Protein AF-A0A7V6RM11-F1 (afdb_monomer)

Nearest PDB structures (foldseek):
  7zvw-assembly1_C  TM=5.116E-01  e=5.200E+00  Komagataella phaffii GS115

pLDDT: mean 80.68, std 24.0, range [28.09, 98.94]

Radius of gyration: 25.81 Å; Cα contacts (8 Å, |Δi|>4): 470; chains: 1; bounding box: 53×69×101 Å

Structure (mmCIF, N/CA/C/O backbone):
data_AF-A0A7V6RM11-F1
#
_entry.id   AF-A0A7V6RM11-F1
#
loop_
_atom_site.group_PDB
_atom_site.id
_atom_site.type_symbol
_atom_site.label_atom_id
_atom_site.label_alt_id
_atom_site.label_comp_id
_atom_site.label_asym_id
_atom_site.label_entity_id
_atom_site.label_seq_id
_atom_site.pdbx_PDB_ins_code
_atom_site.Cartn_x
_atom_site.Cartn_y
_atom_site.Cartn_z
_atom_site.occupancy
_atom_site.B_iso_or_equiv
_atom_site.auth_seq_id
_atom_site.auth_comp_id
_atom_site.auth_asym_id
_atom_site.auth_atom_id
_atom_site.pdbx_PDB_model_num
ATOM 1 N N . MET A 1 1 ? 21.619 -34.904 -76.567 1.00 46.22 1 MET A N 1
ATOM 2 C CA . MET A 1 1 ? 22.701 -34.761 -75.565 1.00 46.22 1 MET A CA 1
ATOM 3 C C . MET A 1 1 ? 23.380 -33.401 -75.707 1.00 46.22 1 MET A C 1
ATOM 5 O O . MET A 1 1 ? 24.120 -33.223 -76.664 1.00 46.22 1 MET A O 1
ATOM 9 N N . LYS A 1 2 ? 23.147 -32.464 -74.779 1.00 43.03 2 LYS A N 1
ATOM 10 C CA . LYS A 1 2 ? 24.072 -31.386 -74.356 1.00 43.03 2 LYS A CA 1
ATOM 11 C C . LYS A 1 2 ? 23.471 -30.704 -73.113 1.00 43.03 2 LYS A C 1
ATOM 13 O O . LYS A 1 2 ? 22.264 -30.775 -72.914 1.00 43.03 2 LYS A O 1
ATOM 18 N N . LYS A 1 3 ? 24.331 -30.191 -72.231 1.00 50.91 3 LYS A N 1
ATOM 19 C CA . LYS A 1 3 ? 24.027 -29.784 -70.843 1.00 50.91 3 LYS A CA 1
ATOM 20 C C . LYS A 1 3 ? 23.976 -28.250 -70.689 1.00 50.91 3 LYS A C 1
ATOM 22 O O . LYS A 1 3 ? 24.514 -27.567 -71.555 1.00 50.91 3 LYS A O 1
ATOM 27 N N . TRP A 1 4 ? 23.495 -27.814 -69.509 1.00 51.59 4 TRP A N 1
ATOM 28 C CA . TRP A 1 4 ? 23.963 -26.679 -68.669 1.00 51.59 4 TRP A CA 1
ATOM 29 C C . TRP A 1 4 ? 23.019 -25.463 -68.462 1.00 51.59 4 TRP A C 1
ATOM 31 O O . TRP A 1 4 ? 22.616 -24.840 -69.431 1.00 51.59 4 TRP A O 1
ATOM 41 N N . ILE A 1 5 ? 22.781 -25.144 -67.167 1.00 51.59 5 ILE A N 1
ATOM 42 C CA . ILE A 1 5 ? 22.737 -23.818 -66.470 1.00 51.59 5 ILE A CA 1
ATOM 43 C C . ILE A 1 5 ? 21.890 -22.707 -67.150 1.00 51.59 5 ILE A C 1
ATOM 45 O O . ILE A 1 5 ? 22.149 -22.339 -68.282 1.00 51.59 5 ILE A O 1
ATOM 49 N N . THR A 1 6 ? 20.872 -22.057 -66.570 1.00 49.28 6 THR A N 1
ATOM 50 C CA . THR A 1 6 ? 20.755 -21.219 -65.339 1.00 49.28 6 THR A CA 1
ATOM 51 C C . THR A 1 6 ? 19.230 -20.925 -65.156 1.00 49.28 6 THR A C 1
ATOM 53 O O . THR A 1 6 ? 18.463 -21.307 -66.033 1.00 49.28 6 THR A O 1
ATOM 56 N N . LEU A 1 7 ? 18.642 -20.269 -64.140 1.00 46.59 7 LEU A N 1
ATOM 57 C CA . LEU A 1 7 ? 19.066 -19.580 -62.908 1.00 46.59 7 LEU A CA 1
ATOM 58 C C . LEU A 1 7 ? 17.932 -19.694 -61.858 1.00 46.59 7 LEU A C 1
ATOM 60 O O . LEU A 1 7 ? 16.769 -19.857 -62.220 1.00 46.59 7 LEU A O 1
ATOM 64 N N . LEU A 1 8 ? 18.254 -19.563 -60.568 1.00 55.44 8 LEU A N 1
ATOM 65 C CA . LEU A 1 8 ? 17.285 -19.434 -59.473 1.00 55.44 8 LEU A CA 1
ATOM 66 C C . LEU A 1 8 ? 16.984 -17.943 -59.212 1.00 55.44 8 LEU A C 1
ATOM 68 O O . LEU A 1 8 ? 17.904 -17.205 -58.867 1.00 55.44 8 LEU A O 1
ATOM 72 N N . LEU A 1 9 ? 15.725 -17.498 -59.324 1.00 45.75 9 LEU A N 1
ATOM 73 C CA . LEU A 1 9 ? 15.318 -16.126 -58.964 1.00 45.75 9 LEU A CA 1
ATOM 74 C C . LEU A 1 9 ? 14.134 -16.114 -57.981 1.00 45.75 9 LEU A C 1
ATOM 76 O O . LEU A 1 9 ? 13.053 -15.606 -58.272 1.00 45.75 9 LEU A O 1
ATOM 80 N N . CYS A 1 10 ? 14.354 -16.659 -56.783 1.00 52.84 10 CYS A N 1
ATOM 81 C CA . CYS A 1 10 ? 13.483 -16.394 -55.638 1.00 52.84 10 CYS A CA 1
ATOM 82 C C . CYS A 1 10 ? 13.782 -14.999 -55.074 1.00 52.84 10 CYS A C 1
ATOM 84 O O . CYS A 1 10 ? 14.674 -14.846 -54.243 1.00 52.84 10 CYS A O 1
ATOM 86 N N . VAL A 1 11 ? 13.014 -13.990 -55.490 1.00 48.88 11 VAL A N 1
ATOM 87 C CA . VAL A 1 11 ? 12.961 -12.687 -54.808 1.00 48.88 11 VAL A CA 1
ATOM 88 C C . VAL A 1 11 ? 11.580 -12.533 -54.177 1.00 48.88 11 VAL A C 1
ATOM 90 O O . VAL A 1 11 ? 10.667 -11.937 -54.744 1.00 48.88 11 VAL A O 1
ATOM 93 N N . CYS A 1 12 ? 11.427 -13.104 -52.981 1.00 47.56 12 CYS A N 1
ATOM 94 C CA . CYS A 1 12 ? 10.261 -12.886 -52.129 1.00 47.56 12 CYS A CA 1
ATOM 95 C C . CYS A 1 12 ? 10.290 -11.454 -51.578 1.00 47.56 12 CYS A C 1
ATOM 97 O O . CYS A 1 12 ? 10.749 -11.220 -50.461 1.00 47.56 12 CYS A O 1
ATOM 99 N N . LEU A 1 13 ? 9.798 -10.486 -52.355 1.00 48.84 13 LEU A N 1
ATOM 100 C CA . LEU A 1 13 ? 9.662 -9.096 -51.919 1.00 48.84 13 LEU A CA 1
ATOM 101 C C . LEU A 1 13 ? 8.396 -8.899 -51.062 1.00 48.84 13 LEU A C 1
ATOM 103 O O . LEU A 1 13 ? 7.523 -8.091 -51.374 1.00 48.84 13 LEU A O 1
ATOM 107 N N . THR A 1 14 ? 8.288 -9.640 -49.959 1.00 51.16 14 THR A N 1
ATOM 108 C CA . THR A 1 14 ? 7.315 -9.343 -48.901 1.00 51.16 14 THR A CA 1
ATOM 109 C C . THR A 1 14 ? 7.885 -8.232 -48.025 1.00 51.16 14 THR A C 1
ATOM 111 O O . THR A 1 14 ? 8.634 -8.488 -47.081 1.00 51.16 14 THR A O 1
ATOM 114 N N . LEU A 1 15 ? 7.564 -6.985 -48.371 1.00 48.94 15 LEU A N 1
ATOM 115 C CA . LEU A 1 15 ? 7.942 -5.808 -47.591 1.00 48.94 15 LEU A CA 1
ATOM 116 C C . LEU A 1 15 ? 7.366 -5.901 -46.170 1.00 48.94 15 LEU A C 1
ATOM 118 O O . LEU A 1 15 ? 6.152 -5.863 -45.975 1.00 48.94 15 LEU A O 1
ATOM 122 N N . PHE A 1 16 ? 8.257 -5.989 -45.181 1.00 46.78 16 PHE A N 1
ATOM 123 C CA . PHE A 1 16 ? 7.925 -5.932 -43.759 1.00 46.78 16 PHE A CA 1
ATOM 124 C C . PHE A 1 16 ? 7.391 -4.540 -43.384 1.00 46.78 16 PHE A C 1
ATOM 126 O O . PHE A 1 16 ? 8.139 -3.650 -42.986 1.00 46.78 16 PHE A O 1
ATOM 133 N N . MET A 1 17 ? 6.075 -4.366 -43.478 1.00 54.94 17 MET A N 1
ATOM 134 C CA . MET A 1 17 ? 5.344 -3.239 -42.900 1.00 54.94 17 MET A CA 1
ATOM 135 C C . MET A 1 17 ? 4.547 -3.733 -41.692 1.00 54.94 17 MET A C 1
ATOM 137 O O . MET A 1 17 ? 3.464 -4.276 -41.891 1.00 54.94 17 MET A O 1
ATOM 141 N N . SER A 1 18 ? 5.081 -3.565 -40.468 1.00 51.44 18 SER A N 1
ATOM 142 C CA . SER A 1 18 ? 4.343 -3.358 -39.190 1.00 51.44 18 SER A CA 1
ATOM 143 C C . SER A 1 18 ? 5.230 -3.567 -37.945 1.00 51.44 18 SER A C 1
ATOM 145 O O . SER A 1 18 ? 5.183 -4.632 -37.336 1.00 51.44 18 SER A O 1
ATOM 147 N N . SER A 1 19 ? 5.982 -2.541 -37.511 1.00 47.16 19 SER A N 1
ATOM 148 C CA . SER A 1 19 ? 6.701 -2.571 -36.210 1.00 47.16 19 SER A CA 1
ATOM 149 C C . SER A 1 19 ? 6.754 -1.227 -35.456 1.00 47.16 19 SER A C 1
ATOM 151 O O . SER A 1 19 ? 7.548 -1.073 -34.535 1.00 47.16 19 SER A O 1
ATOM 153 N N . THR A 1 20 ? 5.933 -0.231 -35.806 1.00 47.41 20 THR A N 1
ATOM 154 C CA . THR A 1 20 ? 5.996 1.120 -35.198 1.00 47.41 20 THR A CA 1
ATOM 155 C C . THR A 1 20 ? 5.128 1.311 -33.945 1.00 47.41 20 THR A C 1
ATOM 157 O O . THR A 1 20 ? 5.238 2.339 -33.284 1.00 47.41 20 THR A O 1
ATOM 160 N N . ALA A 1 21 ? 4.292 0.335 -33.574 1.00 47.91 21 ALA A N 1
ATOM 161 C CA . ALA A 1 21 ? 3.289 0.493 -32.511 1.00 47.91 21 ALA A CA 1
ATOM 162 C C . ALA A 1 21 ? 3.804 0.307 -31.064 1.00 47.91 21 ALA A C 1
ATOM 164 O O . ALA A 1 21 ? 3.127 0.726 -30.131 1.00 47.91 21 ALA A O 1
ATOM 165 N N . LEU A 1 22 ? 4.978 -0.304 -30.847 1.00 47.09 22 LEU A N 1
ATOM 166 C CA . LEU A 1 22 ? 5.473 -0.618 -29.492 1.00 47.09 22 LEU A CA 1
ATOM 167 C C . LEU A 1 22 ? 6.281 0.510 -28.826 1.00 47.09 22 LEU A C 1
ATOM 169 O O . LEU A 1 22 ? 6.391 0.532 -27.604 1.00 47.09 22 LEU A O 1
ATOM 173 N N . ALA A 1 23 ? 6.835 1.448 -29.600 1.00 48.97 23 ALA A N 1
ATOM 174 C CA . ALA A 1 23 ? 7.686 2.518 -29.067 1.00 48.97 23 ALA A CA 1
ATOM 175 C C . ALA A 1 23 ? 6.899 3.710 -28.486 1.00 48.97 23 ALA A C 1
ATOM 177 O O . ALA A 1 23 ? 7.429 4.448 -27.662 1.00 48.97 23 ALA A O 1
ATOM 178 N N . ALA A 1 24 ? 5.643 3.906 -28.900 1.00 48.62 24 ALA A N 1
ATOM 179 C CA . ALA A 1 24 ? 4.851 5.073 -28.506 1.00 48.62 24 ALA A CA 1
ATOM 180 C C . ALA A 1 24 ? 4.297 4.989 -27.070 1.00 48.62 24 ALA A C 1
ATOM 182 O O . ALA A 1 24 ? 4.135 6.016 -26.417 1.00 48.62 24 ALA A O 1
ATOM 183 N N . SER A 1 25 ? 4.021 3.784 -26.553 1.00 59.22 25 SER A N 1
ATOM 184 C CA . SER A 1 25 ? 3.473 3.629 -25.197 1.00 59.22 25 SER A CA 1
ATOM 185 C C . SER A 1 25 ? 4.513 3.863 -24.100 1.00 59.22 25 SER A C 1
ATOM 187 O O . SER A 1 25 ? 4.176 4.390 -23.046 1.00 59.22 25 SER A O 1
ATOM 189 N N . SER A 1 26 ? 5.779 3.494 -24.329 1.00 67.88 26 SER A N 1
ATOM 190 C CA . SER A 1 26 ? 6.836 3.670 -23.325 1.00 67.88 26 SER A CA 1
ATOM 191 C C . SER A 1 26 ? 7.219 5.138 -23.130 1.00 67.88 26 SER A C 1
ATOM 193 O O . SER A 1 26 ? 7.503 5.529 -22.003 1.00 67.88 26 SER A O 1
ATOM 195 N N . SER A 1 27 ? 7.175 5.972 -24.177 1.00 77.56 27 SER A N 1
ATOM 196 C CA . SER A 1 27 ? 7.479 7.405 -24.049 1.00 77.56 27 SER A CA 1
ATOM 197 C C . SER A 1 27 ? 6.500 8.155 -23.143 1.00 77.56 27 SER A C 1
ATOM 199 O O . SER A 1 27 ? 6.936 9.016 -22.386 1.00 77.56 27 SER A O 1
ATOM 201 N N . THR A 1 28 ? 5.206 7.814 -23.169 1.00 89.69 28 THR A N 1
ATOM 202 C CA . THR A 1 28 ? 4.213 8.442 -22.280 1.00 89.69 28 THR A CA 1
ATOM 203 C C . THR A 1 28 ? 4.464 8.061 -20.826 1.00 89.69 28 THR A C 1
ATOM 205 O O . THR A 1 28 ? 4.571 8.948 -19.993 1.00 89.69 28 THR A O 1
ATOM 208 N N . TYR A 1 29 ? 4.686 6.777 -20.526 1.00 93.19 29 TYR A N 1
ATOM 209 C CA . TYR A 1 29 ? 4.977 6.345 -19.154 1.00 93.19 29 TYR A CA 1
ATOM 210 C C . TYR A 1 29 ? 6.278 6.931 -18.589 1.00 93.19 29 TYR A C 1
ATOM 212 O O . TYR A 1 29 ? 6.366 7.188 -17.393 1.00 93.19 29 TYR A O 1
ATOM 220 N N . ILE A 1 30 ? 7.292 7.151 -19.433 1.00 94.75 30 ILE A N 1
ATOM 221 C CA . ILE A 1 30 ? 8.532 7.830 -19.029 1.00 94.75 30 ILE A CA 1
ATOM 222 C C . ILE A 1 30 ? 8.259 9.307 -18.714 1.00 94.75 30 ILE A C 1
ATOM 224 O O . ILE A 1 30 ? 8.770 9.815 -17.717 1.00 94.75 30 ILE A O 1
ATOM 228 N N . GLN A 1 31 ? 7.432 9.987 -19.514 1.00 94.69 31 GLN A N 1
ATOM 229 C CA . GLN A 1 31 ? 7.017 11.360 -19.223 1.00 94.69 31 GLN A CA 1
ATOM 230 C C . GLN A 1 31 ? 6.211 11.428 -17.918 1.00 94.69 31 GLN A C 1
ATOM 232 O O . GLN A 1 31 ? 6.576 12.198 -17.036 1.00 94.69 31 GLN A O 1
ATOM 237 N N . ASP A 1 32 ? 5.209 10.558 -17.743 1.00 94.62 32 ASP A N 1
ATOM 238 C CA . ASP A 1 32 ? 4.413 10.453 -16.513 1.00 94.62 32 ASP A CA 1
ATOM 239 C C . ASP A 1 32 ? 5.305 10.200 -15.280 1.00 94.62 32 ASP A C 1
ATOM 241 O O . ASP A 1 32 ? 5.078 10.779 -14.217 1.00 94.62 32 ASP A O 1
ATOM 245 N N . TYR A 1 33 ? 6.346 9.367 -15.400 1.00 96.62 33 TYR A N 1
ATOM 246 C CA . TYR A 1 33 ? 7.310 9.136 -14.320 1.00 96.62 33 TYR A CA 1
ATOM 247 C C . TYR A 1 33 ? 8.016 10.434 -13.904 1.00 96.62 33 TYR A C 1
ATOM 249 O O . TYR A 1 33 ? 8.070 10.755 -12.714 1.00 96.62 33 TYR A O 1
ATOM 257 N N . TYR A 1 34 ? 8.543 11.196 -14.867 1.00 96.88 34 TYR A N 1
ATOM 258 C CA . TYR A 1 34 ? 9.260 12.440 -14.577 1.00 96.88 34 TYR A CA 1
ATOM 259 C C . TYR A 1 34 ? 8.331 13.564 -14.109 1.00 96.88 34 TYR A C 1
ATOM 261 O O . TYR A 1 34 ? 8.680 14.253 -13.153 1.00 96.88 34 TYR A O 1
ATOM 269 N N . ASP A 1 35 ? 7.140 13.700 -14.693 1.00 96.94 35 ASP A N 1
ATOM 270 C CA . ASP A 1 35 ? 6.158 14.722 -14.311 1.00 96.94 35 ASP A CA 1
ATOM 271 C C . ASP A 1 35 ? 5.664 14.535 -12.864 1.00 96.94 35 ASP A C 1
ATOM 273 O O . ASP A 1 35 ? 5.457 15.514 -12.148 1.00 96.94 35 ASP A O 1
ATOM 277 N N . ASN A 1 36 ? 5.543 13.285 -12.397 1.00 97.25 36 ASN A N 1
ATOM 278 C CA . ASN A 1 36 ? 5.130 12.969 -11.024 1.00 97.25 36 ASN A CA 1
ATOM 279 C C . ASN A 1 36 ? 6.310 12.821 -10.035 1.00 97.25 36 ASN A C 1
ATOM 281 O O . ASN A 1 36 ? 6.095 12.696 -8.827 1.00 97.25 36 ASN A O 1
ATOM 285 N N . THR A 1 37 ? 7.568 12.849 -10.496 1.00 97.06 37 THR A N 1
ATOM 286 C CA . THR A 1 37 ? 8.751 12.731 -9.616 1.00 97.06 37 THR A CA 1
ATOM 287 C C . THR A 1 37 ? 8.859 13.870 -8.581 1.00 97.06 37 THR A C 1
ATOM 289 O O . THR A 1 37 ? 9.158 13.570 -7.424 1.00 97.06 37 THR A O 1
ATOM 292 N N . PRO A 1 38 ? 8.559 15.147 -8.899 1.00 97.56 38 PRO A N 1
ATOM 293 C CA . PRO A 1 38 ? 8.531 16.220 -7.901 1.00 97.56 38 PRO A CA 1
ATOM 294 C C . PRO A 1 38 ? 7.497 16.008 -6.782 1.00 97.56 38 PRO A C 1
ATOM 296 O O . PRO A 1 38 ? 7.758 16.393 -5.641 1.00 97.56 38 PRO A O 1
ATOM 299 N N . HIS A 1 39 ? 6.360 15.354 -7.063 1.00 95.81 39 HIS A N 1
ATOM 300 C CA . HIS A 1 39 ? 5.402 14.966 -6.018 1.00 95.81 39 HIS A CA 1
ATOM 301 C C . HIS A 1 39 ? 6.029 13.915 -5.102 1.00 95.81 39 HIS A C 1
ATOM 303 O O . HIS A 1 39 ? 6.115 14.130 -3.896 1.00 95.81 39 HIS A O 1
ATOM 309 N N . TYR A 1 40 ? 6.583 12.845 -5.687 1.00 97.06 40 TYR A N 1
ATOM 310 C CA . TYR A 1 40 ? 7.304 11.809 -4.943 1.00 97.06 40 TYR A CA 1
ATOM 311 C C . TYR A 1 40 ? 8.374 12.390 -4.005 1.00 97.06 40 TYR A C 1
ATOM 313 O O . TYR A 1 40 ? 8.438 12.034 -2.831 1.00 97.06 40 TYR A O 1
ATOM 321 N N . GLN A 1 41 ? 9.186 13.325 -4.498 1.00 97.62 41 GLN A N 1
ATOM 322 C CA . GLN A 1 41 ? 10.266 13.944 -3.723 1.00 97.62 41 GLN A CA 1
ATOM 323 C C . GLN A 1 41 ? 9.777 14.832 -2.571 1.00 97.62 41 GLN A C 1
ATOM 325 O O . GLN A 1 41 ? 10.480 14.955 -1.572 1.00 97.62 41 GLN A O 1
ATOM 330 N N . SER A 1 42 ? 8.605 15.459 -2.701 1.00 97.56 42 SER A N 1
ATOM 331 C CA . SER A 1 42 ? 8.073 16.400 -1.703 1.00 97.56 42 SER A CA 1
ATOM 332 C C . SER A 1 42 ? 7.053 15.785 -0.739 1.00 97.56 42 SER A C 1
ATOM 334 O O . SER A 1 42 ? 6.883 16.313 0.358 1.00 97.56 42 SER A O 1
ATOM 336 N N . HIS A 1 43 ? 6.407 14.674 -1.109 1.00 97.12 43 HIS A N 1
ATOM 337 C CA . HIS A 1 43 ? 5.366 14.014 -0.315 1.00 97.12 43 HIS A CA 1
ATOM 338 C C . HIS A 1 43 ? 5.749 12.592 0.124 1.00 97.12 43 HIS A C 1
ATOM 340 O O . HIS A 1 43 ? 5.847 12.321 1.321 1.00 97.12 43 HIS A O 1
ATOM 346 N N . GLU A 1 44 ? 5.993 11.675 -0.818 1.00 97.94 44 GLU A N 1
ATOM 347 C CA . GLU A 1 44 ? 6.282 10.272 -0.492 1.00 97.94 44 GLU A CA 1
ATOM 348 C C . GLU A 1 44 ? 7.645 10.085 0.190 1.00 97.94 44 GLU A C 1
ATOM 350 O O . GLU A 1 44 ? 7.732 9.354 1.175 1.00 97.94 44 GLU A O 1
ATOM 355 N N . GLN A 1 45 ? 8.703 10.735 -0.306 1.00 98.12 45 GLN A N 1
ATOM 356 C CA . GLN A 1 45 ? 10.073 10.538 0.177 1.00 98.12 45 GLN A CA 1
ATOM 357 C C . GLN A 1 45 ? 10.228 10.879 1.678 1.00 98.12 45 GLN A C 1
ATOM 359 O O . GLN A 1 45 ? 10.716 10.016 2.408 1.00 98.12 45 GLN A O 1
ATOM 364 N N . PRO A 1 46 ? 9.732 12.023 2.207 1.00 98.31 46 PRO A N 1
ATOM 365 C CA . PRO A 1 46 ? 9.760 12.291 3.650 1.00 98.31 46 PRO A CA 1
ATOM 366 C C . PRO A 1 46 ? 9.002 11.257 4.498 1.00 98.31 46 PRO A C 1
ATOM 368 O O . PRO A 1 46 ? 9.427 10.948 5.611 1.00 98.31 46 PRO A O 1
ATOM 371 N N . LEU A 1 47 ? 7.894 10.699 3.991 1.00 98.56 47 LEU A N 1
ATOM 372 C CA . LEU A 1 47 ? 7.136 9.653 4.690 1.00 98.56 47 LEU A CA 1
ATOM 373 C C . LEU A 1 47 ? 7.886 8.314 4.687 1.00 98.56 47 LEU A C 1
ATOM 375 O O . LEU A 1 47 ? 7.890 7.610 5.695 1.00 98.56 47 LEU A O 1
ATOM 379 N N . VAL A 1 48 ? 8.550 7.977 3.580 1.00 98.50 48 VAL A N 1
ATOM 380 C CA . VAL A 1 48 ? 9.426 6.803 3.464 1.00 98.50 48 VAL A CA 1
ATOM 381 C C . VAL A 1 48 ? 10.622 6.913 4.411 1.00 98.50 48 VAL A C 1
ATOM 383 O O . VAL A 1 48 ? 10.915 5.956 5.128 1.00 98.50 48 VAL A O 1
ATOM 386 N N . ASP A 1 49 ? 11.279 8.070 4.472 1.00 98.19 49 ASP A N 1
ATOM 387 C CA . ASP A 1 49 ? 12.443 8.279 5.338 1.00 98.19 49 ASP A CA 1
ATOM 388 C C . ASP A 1 49 ? 12.053 8.274 6.823 1.00 98.19 49 ASP A C 1
ATOM 390 O O . ASP A 1 49 ? 12.717 7.627 7.635 1.00 98.19 49 ASP A O 1
ATOM 394 N N . ALA A 1 50 ? 10.919 8.886 7.181 1.00 98.19 50 ALA A N 1
ATOM 395 C CA . ALA A 1 50 ? 10.368 8.808 8.533 1.00 98.19 50 ALA A CA 1
ATOM 396 C C . ALA A 1 50 ? 9.929 7.377 8.911 1.00 98.19 50 ALA A C 1
ATOM 398 O O . ALA A 1 50 ? 10.148 6.952 10.045 1.00 98.19 50 ALA A O 1
ATOM 399 N N . PHE A 1 51 ? 9.372 6.596 7.974 1.00 98.12 51 PHE A N 1
ATOM 400 C CA . PHE A 1 51 ? 9.088 5.173 8.194 1.00 98.12 51 PHE A CA 1
ATOM 401 C C . PHE A 1 51 ? 10.370 4.360 8.432 1.00 98.12 51 PHE A C 1
ATOM 403 O O . PHE A 1 51 ? 10.425 3.568 9.375 1.00 98.12 51 PHE A O 1
ATOM 410 N N . ARG A 1 52 ? 11.408 4.585 7.615 1.00 97.62 52 ARG A N 1
ATOM 411 C CA . ARG A 1 52 ? 12.725 3.940 7.734 1.00 97.62 52 ARG A CA 1
ATOM 412 C C . ARG A 1 52 ? 13.406 4.274 9.061 1.00 97.62 52 ARG A C 1
ATOM 414 O O . ARG A 1 52 ? 13.963 3.379 9.690 1.00 97.62 52 ARG A O 1
ATOM 421 N N . ALA A 1 53 ? 13.295 5.516 9.534 1.00 97.19 53 ALA A N 1
ATOM 422 C CA . ALA A 1 53 ? 13.838 5.948 10.823 1.00 97.19 53 ALA A CA 1
ATOM 423 C C . ALA A 1 53 ? 13.191 5.241 12.033 1.00 97.19 53 ALA A C 1
ATOM 425 O O . ALA A 1 53 ? 13.871 4.990 13.025 1.00 97.19 53 ALA A O 1
ATOM 426 N N . GLN A 1 54 ? 11.905 4.876 11.949 1.00 95.31 54 GLN A N 1
ATOM 427 C CA . GLN A 1 54 ? 11.202 4.087 12.975 1.00 95.31 54 GLN A CA 1
ATOM 428 C C . GLN A 1 54 ? 11.148 2.577 12.664 1.00 95.31 54 GLN A C 1
ATOM 430 O O . GLN A 1 54 ? 10.352 1.845 13.261 1.00 95.31 54 GLN A O 1
ATOM 435 N N . ASN A 1 55 ? 11.940 2.088 11.703 1.00 94.19 55 ASN A N 1
ATOM 436 C CA . ASN A 1 55 ? 11.886 0.692 11.287 1.00 94.19 55 ASN A CA 1
ATOM 437 C C . ASN A 1 55 ? 12.532 -0.226 12.336 1.00 94.19 55 ASN A C 1
ATOM 439 O O . ASN A 1 55 ? 13.736 -0.181 12.576 1.00 94.19 55 ASN A O 1
ATOM 443 N N . ASN A 1 56 ? 11.717 -1.086 12.952 1.00 95.19 56 ASN A N 1
ATOM 444 C CA . ASN A 1 56 ? 12.144 -1.977 14.030 1.00 95.19 56 ASN A CA 1
ATOM 445 C C . ASN A 1 56 ? 12.646 -3.356 13.548 1.00 95.19 56 ASN A C 1
ATOM 447 O O . ASN A 1 56 ? 12.915 -4.223 14.375 1.00 95.19 56 ASN A O 1
ATOM 451 N N . GLY A 1 57 ? 12.724 -3.599 12.235 1.00 95.62 57 GLY A N 1
ATOM 452 C CA . GLY A 1 57 ? 13.188 -4.866 11.651 1.00 95.62 57 GLY A CA 1
ATOM 453 C C . GLY A 1 57 ? 12.204 -6.044 11.724 1.00 95.62 57 GLY A C 1
ATOM 454 O O . GLY A 1 57 ? 12.521 -7.119 11.211 1.00 95.62 57 GLY A O 1
ATOM 455 N N . SER A 1 58 ? 11.017 -5.863 12.316 1.00 98.25 58 SER A N 1
ATOM 456 C CA . SER A 1 58 ? 9.972 -6.897 12.386 1.00 98.25 58 SER A CA 1
ATOM 457 C C . SER A 1 58 ? 9.421 -7.282 11.007 1.00 98.25 58 SER A C 1
ATOM 459 O O . SER A 1 58 ? 9.493 -6.505 10.053 1.00 98.25 58 SER A O 1
ATOM 461 N N . GLU A 1 59 ? 8.797 -8.460 10.909 1.00 98.44 59 GLU A N 1
ATOM 462 C CA . GLU A 1 59 ? 8.126 -8.936 9.687 1.00 98.44 59 GLU A CA 1
ATOM 463 C C . GLU A 1 59 ? 7.126 -7.905 9.135 1.00 98.44 59 GLU A C 1
ATOM 465 O O . GLU A 1 59 ? 7.081 -7.647 7.933 1.00 98.44 59 GLU A O 1
ATOM 470 N N . ALA A 1 60 ? 6.351 -7.273 10.021 1.00 98.56 60 ALA A N 1
ATOM 471 C CA . ALA A 1 60 ? 5.365 -6.260 9.669 1.00 98.56 60 ALA A CA 1
ATOM 472 C C . ALA A 1 60 ? 5.997 -5.020 9.019 1.00 98.56 60 ALA A C 1
ATOM 474 O O . ALA A 1 60 ? 5.461 -4.503 8.036 1.00 98.56 60 ALA A O 1
ATOM 475 N N . HIS A 1 61 ? 7.147 -4.564 9.523 1.00 98.50 61 HIS A N 1
ATOM 476 C CA . HIS A 1 61 ? 7.880 -3.455 8.912 1.00 98.50 61 HIS A CA 1
ATOM 477 C C . HIS A 1 61 ? 8.593 -3.883 7.622 1.00 98.50 61 HIS A C 1
ATOM 479 O O . HIS A 1 61 ? 8.574 -3.139 6.645 1.00 98.50 61 HIS A O 1
ATOM 485 N N . ALA A 1 62 ? 9.147 -5.096 7.566 1.00 98.31 62 ALA A N 1
ATOM 486 C CA . ALA A 1 62 ? 9.764 -5.641 6.358 1.00 98.31 62 ALA A CA 1
ATOM 487 C C . ALA A 1 62 ? 8.759 -5.797 5.200 1.00 98.31 62 ALA A C 1
ATOM 489 O O . ALA A 1 62 ? 9.100 -5.542 4.042 1.00 98.31 62 ALA A O 1
ATOM 490 N N . LEU A 1 63 ? 7.505 -6.153 5.497 1.00 98.75 63 LEU A N 1
ATOM 491 C CA . LEU A 1 63 ? 6.420 -6.198 4.513 1.00 98.75 63 LEU A CA 1
ATOM 492 C C . LEU A 1 63 ? 6.108 -4.803 3.948 1.00 98.75 63 LEU A C 1
ATOM 494 O O . LEU A 1 63 ? 5.891 -4.657 2.743 1.00 98.75 63 LEU A O 1
ATOM 498 N N . VAL A 1 64 ? 6.146 -3.764 4.788 1.00 98.81 64 VAL A N 1
ATOM 499 C CA . VAL A 1 64 ? 5.987 -2.371 4.344 1.00 98.81 64 VAL A CA 1
ATOM 500 C C . VAL A 1 64 ? 7.208 -1.896 3.542 1.00 98.81 64 VAL A C 1
ATOM 502 O O . VAL A 1 64 ? 7.014 -1.320 2.474 1.00 98.81 64 VAL A O 1
ATOM 505 N N . GLU A 1 65 ? 8.444 -2.223 3.940 1.00 98.31 65 GLU A N 1
ATOM 506 C CA . GLU A 1 65 ? 9.639 -1.977 3.105 1.00 98.31 65 GLU A CA 1
ATOM 507 C C . GLU A 1 65 ? 9.538 -2.668 1.743 1.00 98.31 65 GLU A C 1
ATOM 509 O O . GLU A 1 65 ? 9.961 -2.105 0.740 1.00 98.31 65 GLU A O 1
ATOM 514 N N . ARG A 1 66 ? 8.941 -3.864 1.650 1.00 98.62 66 ARG A N 1
ATOM 515 C CA . ARG A 1 66 ? 8.709 -4.514 0.350 1.00 98.62 66 ARG A CA 1
ATOM 516 C C . ARG A 1 66 ? 7.715 -3.737 -0.513 1.00 98.62 66 ARG A C 1
ATOM 518 O O . ARG A 1 66 ? 7.914 -3.645 -1.724 1.00 98.62 66 ARG A O 1
ATOM 525 N N . ALA A 1 67 ? 6.674 -3.160 0.083 1.00 98.81 67 ALA A N 1
ATOM 526 C CA . ALA A 1 67 ? 5.746 -2.284 -0.627 1.00 98.81 67 ALA A CA 1
ATOM 527 C C . ALA A 1 67 ? 6.440 -0.994 -1.114 1.00 98.81 67 ALA A C 1
ATOM 529 O O . ALA A 1 67 ? 6.267 -0.616 -2.274 1.00 98.81 67 ALA A O 1
ATOM 530 N N . ILE A 1 68 ? 7.278 -0.374 -0.272 1.00 98.69 68 ILE A N 1
ATOM 531 C CA . ILE A 1 68 ? 8.111 0.789 -0.631 1.00 98.69 68 ILE A CA 1
ATOM 532 C C . ILE A 1 68 ? 9.108 0.415 -1.738 1.00 98.69 68 ILE A C 1
ATOM 534 O O . ILE A 1 68 ? 9.245 1.144 -2.715 1.00 98.69 68 ILE A O 1
ATOM 538 N N . TRP A 1 69 ? 9.738 -0.758 -1.661 1.00 98.38 69 TRP A N 1
ATOM 539 C CA . TRP A 1 69 ? 10.663 -1.242 -2.685 1.00 98.38 69 TRP A CA 1
ATOM 540 C C . TRP A 1 69 ? 9.994 -1.323 -4.061 1.00 98.38 69 TRP A C 1
ATOM 542 O O . TRP A 1 69 ? 10.569 -0.874 -5.051 1.00 98.38 69 TRP A O 1
ATOM 552 N N . TYR A 1 70 ? 8.763 -1.842 -4.130 1.00 98.50 70 TYR A N 1
ATOM 553 C CA . TYR A 1 70 ? 7.988 -1.874 -5.373 1.00 98.50 70 TYR A CA 1
ATOM 554 C C . TYR A 1 70 ? 7.582 -0.474 -5.860 1.00 98.50 70 TYR A C 1
ATOM 556 O O . TYR A 1 70 ? 7.537 -0.256 -7.071 1.00 98.50 70 TYR A O 1
ATOM 564 N N . MET A 1 71 ? 7.350 0.484 -4.958 1.00 98.31 71 MET A N 1
ATOM 565 C CA . MET A 1 71 ? 7.148 1.893 -5.313 1.00 98.31 71 MET A CA 1
ATOM 566 C C . MET A 1 71 ? 8.422 2.523 -5.902 1.00 98.31 71 MET A C 1
ATOM 568 O O . MET A 1 71 ? 8.356 3.191 -6.929 1.00 98.31 71 MET A O 1
ATOM 572 N N . GLU A 1 72 ? 9.592 2.279 -5.314 1.00 96.88 72 GLU A N 1
ATOM 573 C CA . GLU A 1 72 ? 10.861 2.896 -5.730 1.00 96.88 72 GLU A CA 1
ATOM 574 C C . GLU A 1 72 ? 11.549 2.202 -6.924 1.00 96.88 72 GLU A C 1
ATOM 576 O O . GLU A 1 72 ? 12.336 2.845 -7.623 1.00 96.88 72 GLU A O 1
A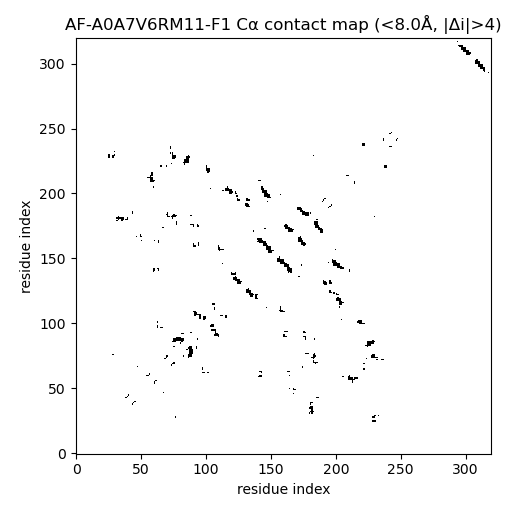TOM 581 N N . ASN A 1 73 ? 11.309 0.899 -7.131 1.00 96.25 73 ASN A N 1
ATOM 582 C CA . ASN A 1 73 ? 12.064 0.038 -8.060 1.00 96.25 73 ASN A CA 1
ATOM 583 C C . ASN A 1 73 ? 11.187 -0.890 -8.928 1.00 96.25 73 ASN A C 1
ATOM 585 O O . ASN A 1 73 ? 11.704 -1.579 -9.810 1.00 96.25 73 ASN A O 1
ATOM 589 N N . GLY A 1 74 ? 9.872 -0.949 -8.692 1.00 96.38 74 GLY A N 1
ATOM 590 C CA . GLY A 1 74 ? 8.969 -1.839 -9.429 1.00 96.38 74 GLY A CA 1
ATOM 591 C C . GLY A 1 74 ? 8.554 -1.321 -10.808 1.00 96.38 74 GLY A C 1
ATOM 592 O O . GLY A 1 74 ? 8.186 -2.121 -11.662 1.00 96.38 74 GLY A O 1
ATOM 593 N N . TYR A 1 75 ? 8.618 -0.005 -11.049 1.00 96.81 75 TYR A N 1
ATOM 594 C CA . TYR A 1 75 ? 8.226 0.629 -12.324 1.00 96.81 75 TYR A CA 1
ATOM 595 C C . TYR A 1 75 ? 6.877 0.128 -12.866 1.00 96.81 75 TYR A C 1
ATOM 597 O O . TYR A 1 75 ? 6.718 -0.188 -14.050 1.00 96.81 75 TYR A O 1
ATOM 605 N N . MET A 1 76 ? 5.909 -0.003 -11.960 1.00 96.94 76 MET A N 1
ATOM 606 C CA . MET A 1 76 ? 4.597 -0.536 -12.288 1.00 96.94 76 MET A CA 1
ATOM 607 C C . MET A 1 76 ? 3.774 0.511 -13.038 1.00 96.94 76 MET A C 1
ATOM 609 O O . MET A 1 76 ? 3.914 1.711 -12.820 1.00 96.94 76 MET A O 1
ATOM 613 N N . ILE A 1 77 ? 2.876 0.046 -13.901 1.00 96.44 77 ILE A N 1
ATOM 614 C CA . ILE A 1 77 ? 1.851 0.880 -14.533 1.00 96.44 77 ILE A CA 1
ATOM 615 C C . ILE A 1 77 ? 0.476 0.362 -14.121 1.00 96.44 77 ILE A C 1
ATOM 617 O O . ILE A 1 77 ? 0.269 -0.845 -14.013 1.00 96.44 77 ILE A O 1
ATOM 621 N N . TYR A 1 78 ? -0.476 1.261 -13.872 1.00 95.44 78 TYR A N 1
ATOM 622 C CA . TYR A 1 78 ? -1.817 0.854 -13.462 1.00 95.44 78 TYR A CA 1
ATOM 623 C C . TYR A 1 78 ? -2.525 0.068 -14.578 1.00 95.44 78 TYR A C 1
ATOM 625 O O . TYR A 1 78 ? -2.609 0.534 -15.714 1.00 95.44 78 TYR A O 1
ATOM 633 N N . GLY A 1 79 ? -3.060 -1.112 -14.264 1.00 93.69 79 GLY A N 1
ATOM 634 C CA . GLY A 1 79 ? -3.834 -1.918 -15.206 1.00 93.69 79 GLY A CA 1
ATOM 635 C C . GLY A 1 79 ? -4.201 -3.308 -14.683 1.00 93.69 79 GLY A C 1
ATOM 636 O O . GLY A 1 79 ? -3.484 -3.909 -13.885 1.00 93.69 79 GLY A O 1
ATOM 637 N N . HIS A 1 80 ? -5.316 -3.848 -15.177 1.00 87.00 80 HIS A N 1
ATOM 638 C CA . HIS A 1 80 ? -5.882 -5.129 -14.738 1.00 87.00 80 HIS A CA 1
ATOM 639 C C . HIS A 1 80 ? -5.186 -6.344 -15.375 1.00 87.00 80 HIS A C 1
ATOM 641 O O . HIS A 1 80 ? -5.770 -7.093 -16.157 1.00 87.00 80 HIS A O 1
ATOM 647 N N . SER A 1 81 ? -3.913 -6.548 -15.037 1.00 89.81 81 SER A N 1
ATOM 648 C CA . SER A 1 81 ? -3.139 -7.736 -15.411 1.00 89.81 81 SER A CA 1
ATOM 649 C C . SER A 1 81 ? -2.128 -8.100 -14.318 1.00 89.81 81 SER A C 1
ATOM 651 O O . SER A 1 81 ? -1.995 -7.418 -13.304 1.00 89.81 81 SER A O 1
ATOM 653 N N . LYS A 1 82 ? -1.430 -9.225 -14.494 1.00 90.88 82 LYS A N 1
ATOM 654 C CA . LYS A 1 82 ? -0.416 -9.705 -13.552 1.00 90.88 82 LYS A CA 1
ATOM 655 C C . LYS A 1 82 ? 0.925 -9.037 -13.839 1.00 90.88 82 LYS A C 1
ATOM 657 O O . LYS A 1 82 ? 1.533 -9.282 -14.888 1.00 90.88 82 LYS A O 1
ATOM 662 N N . TYR A 1 83 ? 1.412 -8.263 -12.875 1.00 96.69 83 TYR A N 1
ATOM 663 C CA . TYR A 1 83 ? 2.702 -7.573 -12.940 1.00 96.69 83 TYR A CA 1
ATOM 664 C C . TYR A 1 83 ? 3.880 -8.471 -13.354 1.00 96.69 83 TYR A C 1
ATOM 666 O O . TYR A 1 83 ? 4.544 -8.100 -14.323 1.00 96.69 83 TYR A O 1
ATOM 674 N N . PRO A 1 84 ? 4.083 -9.684 -12.784 1.00 96.06 84 PRO A N 1
ATOM 675 C CA . PRO A 1 84 ? 5.217 -10.547 -13.138 1.00 96.06 84 PRO A CA 1
ATOM 676 C C . PRO A 1 84 ? 5.352 -10.868 -14.632 1.00 96.06 84 PRO A C 1
ATOM 678 O O . PRO A 1 84 ? 6.450 -11.148 -15.097 1.00 96.06 84 PRO A O 1
ATOM 681 N N . THR A 1 85 ? 4.250 -10.834 -15.387 1.00 95.94 85 THR A N 1
ATOM 682 C CA . THR A 1 85 ? 4.221 -11.151 -16.824 1.00 95.94 85 THR A CA 1
ATOM 683 C C . THR A 1 85 ? 4.037 -9.935 -17.733 1.00 95.94 85 THR A C 1
ATOM 685 O O . THR A 1 85 ? 4.187 -10.061 -18.945 1.00 95.94 85 THR A O 1
ATOM 688 N N . SER A 1 86 ? 3.637 -8.778 -17.194 1.00 95.06 86 SER A N 1
ATOM 689 C CA . SER A 1 86 ? 3.145 -7.664 -18.022 1.00 95.06 86 SER A CA 1
ATOM 690 C C . SER A 1 86 ? 3.542 -6.259 -17.581 1.00 95.06 86 SER A C 1
ATOM 692 O O . SER A 1 86 ? 3.217 -5.326 -18.310 1.00 95.06 86 SER A O 1
ATOM 694 N N . GLY A 1 87 ? 4.172 -6.084 -16.414 1.00 95.38 87 GLY A N 1
ATOM 695 C CA . GLY A 1 87 ? 4.502 -4.765 -15.856 1.00 95.38 87 GLY A CA 1
ATOM 696 C C . GLY A 1 87 ? 3.288 -3.935 -15.403 1.00 95.38 87 GLY A C 1
ATOM 697 O O . GLY A 1 87 ? 3.461 -2.805 -14.955 1.00 95.38 87 GLY A O 1
ATOM 698 N N . LEU A 1 88 ? 2.070 -4.482 -15.506 1.00 96.44 88 LEU A N 1
ATOM 699 C CA . LEU A 1 88 ? 0.828 -3.838 -15.076 1.00 96.44 88 LEU A CA 1
ATOM 700 C C . LEU A 1 88 ? 0.399 -4.317 -13.686 1.00 96.44 88 LEU A C 1
ATOM 702 O O . LEU A 1 88 ? 0.545 -5.499 -13.377 1.00 96.44 88 LEU A O 1
ATOM 706 N N . ILE A 1 89 ? -0.167 -3.428 -12.873 1.00 97.50 89 ILE A N 1
ATOM 707 C CA . ILE A 1 89 ? -0.633 -3.728 -11.515 1.00 97.50 89 ILE A CA 1
ATOM 708 C C . ILE A 1 89 ? -1.978 -3.044 -11.220 1.00 97.50 89 ILE A C 1
ATOM 710 O O . ILE A 1 89 ? -2.241 -1.933 -11.672 1.00 97.50 89 ILE A O 1
ATOM 714 N N . ASP A 1 90 ? -2.812 -3.667 -10.389 1.00 97.25 90 ASP A N 1
ATOM 715 C CA . ASP A 1 90 ? -3.934 -3.005 -9.716 1.00 97.25 90 ASP A CA 1
ATOM 716 C C . ASP A 1 90 ? -3.857 -3.215 -8.199 1.00 97.25 90 ASP A C 1
ATOM 718 O O . ASP A 1 90 ? -3.037 -3.996 -7.715 1.00 97.25 90 ASP A O 1
ATOM 722 N N . CYS A 1 91 ? -4.700 -2.513 -7.440 1.00 97.69 91 CYS A N 1
ATOM 723 C CA . CYS A 1 91 ? -4.661 -2.505 -5.976 1.00 97.69 91 CYS A CA 1
ATOM 724 C C . CYS A 1 91 ? -4.595 -3.906 -5.348 1.00 97.69 91 CYS A C 1
ATOM 726 O O . CYS A 1 91 ? -3.759 -4.164 -4.486 1.00 97.69 91 CYS A O 1
ATOM 728 N N . SER A 1 92 ? -5.432 -4.839 -5.801 1.00 98.06 92 SER A N 1
ATOM 729 C CA . SER A 1 92 ? -5.476 -6.191 -5.250 1.00 98.06 92 SER A CA 1
ATOM 730 C C . SER A 1 92 ? -4.342 -7.081 -5.749 1.00 98.06 92 SER A C 1
ATOM 732 O O . SER A 1 92 ? -3.852 -7.909 -4.985 1.00 98.06 92 SER A O 1
ATOM 734 N N . ASN A 1 93 ? -3.863 -6.898 -6.982 1.00 98.12 93 ASN A N 1
ATOM 735 C CA . ASN A 1 93 ? -2.645 -7.569 -7.428 1.00 98.12 93 ASN A CA 1
ATOM 736 C C . ASN A 1 93 ? -1.406 -7.050 -6.675 1.00 98.12 93 ASN A C 1
ATOM 738 O O . ASN A 1 93 ? -0.554 -7.860 -6.327 1.00 98.12 93 ASN A O 1
ATOM 742 N N . PHE A 1 94 ? -1.325 -5.752 -6.358 1.00 98.69 94 PHE A N 1
ATOM 743 C CA . PHE A 1 94 ? -0.228 -5.153 -5.584 1.00 98.69 94 PHE A CA 1
ATOM 744 C C . PHE A 1 94 ? -0.169 -5.713 -4.162 1.00 98.69 94 PHE A C 1
ATOM 746 O O . PHE A 1 94 ? 0.853 -6.260 -3.751 1.00 98.69 94 PHE A O 1
ATOM 753 N N . VAL A 1 95 ? -1.287 -5.653 -3.429 1.00 98.75 95 VAL A N 1
ATOM 754 C CA . VAL A 1 95 ? -1.339 -6.171 -2.055 1.00 98.75 95 VAL A CA 1
ATOM 755 C C . VAL A 1 95 ? -1.099 -7.687 -2.035 1.00 98.75 95 VAL A C 1
ATOM 757 O O . VAL A 1 95 ? -0.364 -8.172 -1.181 1.00 98.75 95 VAL A O 1
ATOM 760 N N . SER A 1 96 ? -1.648 -8.442 -2.997 1.00 98.56 96 SER A N 1
ATOM 761 C CA . SER A 1 96 ? -1.385 -9.885 -3.134 1.00 98.56 96 SER A CA 1
ATOM 762 C C . SER A 1 96 ? 0.085 -10.197 -3.448 1.00 98.56 96 SER A C 1
ATOM 764 O O . SER A 1 96 ? 0.631 -11.129 -2.864 1.00 98.56 96 SER A O 1
ATOM 766 N N . LEU A 1 97 ? 0.748 -9.404 -4.298 1.00 98.50 97 LEU A N 1
ATOM 767 C CA . LEU A 1 97 ? 2.172 -9.542 -4.619 1.00 98.50 97 LEU A CA 1
ATOM 768 C C . LEU A 1 97 ? 3.058 -9.329 -3.385 1.00 98.50 97 LEU A C 1
ATOM 770 O O . LEU A 1 97 ? 3.850 -10.207 -3.056 1.00 98.50 97 LEU A O 1
ATOM 774 N N . VAL A 1 98 ? 2.880 -8.208 -2.676 1.00 98.69 98 VAL A N 1
ATOM 775 C CA . VAL A 1 98 ? 3.658 -7.889 -1.466 1.00 98.69 98 VAL A CA 1
ATOM 776 C C . VAL A 1 98 ? 3.504 -8.983 -0.409 1.00 98.69 98 VAL A C 1
ATOM 778 O O . VAL A 1 98 ? 4.495 -9.449 0.140 1.00 98.69 98 VAL A O 1
ATOM 781 N N . TYR A 1 99 ? 2.279 -9.447 -0.153 1.00 98.75 99 TYR A N 1
ATOM 782 C CA . TYR A 1 99 ? 2.037 -10.514 0.821 1.00 98.75 99 TYR A CA 1
ATOM 783 C C . TYR A 1 99 ? 2.603 -11.873 0.387 1.00 98.75 99 TYR A C 1
ATOM 785 O O . TYR A 1 99 ? 3.133 -12.615 1.218 1.00 98.75 99 TYR A O 1
ATOM 793 N N . LYS A 1 100 ? 2.538 -12.196 -0.909 1.00 98.44 100 LYS A N 1
ATOM 794 C CA . LYS A 1 100 ? 3.085 -13.442 -1.457 1.00 98.44 100 LYS A CA 1
ATOM 795 C C . LYS A 1 100 ? 4.600 -13.535 -1.274 1.00 98.44 100 LYS A C 1
ATOM 797 O O . LYS A 1 100 ? 5.102 -14.632 -1.037 1.00 98.44 100 LYS A O 1
ATOM 802 N N . ASP A 1 101 ? 5.312 -12.412 -1.336 1.00 98.44 101 ASP A N 1
ATOM 803 C CA . ASP A 1 101 ? 6.757 -12.375 -1.096 1.00 98.44 101 ASP A CA 1
ATOM 804 C C . ASP A 1 101 ? 7.140 -12.832 0.325 1.00 98.44 101 ASP A C 1
ATOM 806 O O . ASP A 1 101 ? 8.247 -13.323 0.518 1.00 98.44 101 ASP A O 1
ATOM 810 N N . PHE A 1 102 ? 6.221 -12.750 1.294 1.00 98.31 102 PHE A N 1
ATOM 811 C CA . PHE A 1 102 ? 6.373 -13.254 2.670 1.00 98.31 102 PHE A CA 1
ATOM 812 C C . PHE A 1 102 ? 5.658 -14.606 2.884 1.00 98.31 102 PHE A C 1
ATOM 814 O O . PHE A 1 102 ? 5.374 -15.013 4.004 1.00 98.31 102 PHE A O 1
ATOM 821 N N . GLY A 1 103 ? 5.317 -15.315 1.801 1.00 97.94 103 GLY A N 1
ATOM 822 C CA . GLY A 1 103 ? 4.658 -16.627 1.841 1.00 97.94 103 GLY A CA 1
ATOM 823 C C . GLY A 1 103 ? 3.132 -16.601 2.014 1.00 97.94 103 GLY A C 1
ATOM 824 O O . GLY A 1 103 ? 2.489 -17.651 1.930 1.00 97.94 103 GLY A O 1
ATOM 825 N N . TYR A 1 104 ? 2.510 -15.431 2.189 1.00 98.38 104 TYR A N 1
ATOM 826 C CA . TYR A 1 104 ? 1.065 -15.319 2.401 1.00 98.38 104 TYR A CA 1
ATOM 827 C C . TYR A 1 104 ? 0.285 -15.322 1.080 1.00 98.38 104 TYR A C 1
ATOM 829 O O . TYR A 1 104 ? 0.183 -14.320 0.370 1.00 98.38 104 TYR A O 1
ATOM 837 N N . ASN A 1 105 ? -0.347 -16.452 0.766 1.00 97.25 105 ASN A N 1
ATOM 838 C CA . ASN A 1 105 ? -1.186 -16.599 -0.425 1.00 97.25 105 ASN A CA 1
ATOM 839 C C . ASN A 1 105 ? -2.589 -15.992 -0.224 1.00 97.25 105 ASN A C 1
ATOM 841 O O . ASN A 1 105 ? -3.546 -16.697 0.095 1.00 97.25 105 ASN A O 1
ATOM 845 N N . ILE A 1 106 ? -2.720 -14.680 -0.439 1.00 98.25 106 ILE A N 1
ATOM 846 C CA . ILE A 1 106 ? -4.010 -13.967 -0.420 1.00 98.25 106 ILE A CA 1
ATOM 847 C C . ILE A 1 106 ? -4.573 -13.733 -1.830 1.00 98.25 106 ILE A C 1
ATOM 849 O O . ILE A 1 106 ? -3.841 -13.672 -2.819 1.00 98.25 106 ILE A O 1
ATOM 853 N N . THR A 1 107 ? -5.897 -13.586 -1.928 1.00 97.62 107 THR A N 1
ATOM 854 C CA . THR A 1 107 ? -6.603 -13.367 -3.202 1.00 97.62 107 THR A CA 1
ATOM 855 C C . THR A 1 107 ? -6.150 -12.087 -3.908 1.00 97.62 107 THR A C 1
ATOM 857 O O . THR A 1 107 ? -6.053 -11.042 -3.282 1.00 97.62 107 THR A O 1
ATOM 860 N N . SER A 1 108 ? -5.957 -12.141 -5.227 1.00 96.25 108 SER A N 1
ATOM 861 C CA . SER A 1 108 ? -5.637 -10.970 -6.055 1.00 96.25 108 SER A CA 1
ATOM 862 C C . SER A 1 108 ? -6.877 -10.230 -6.585 1.00 96.25 108 SER A C 1
ATOM 864 O O . SER A 1 108 ? -6.773 -9.460 -7.533 1.00 96.25 108 SER A O 1
ATOM 866 N N . ALA A 1 109 ? -8.065 -10.480 -6.018 1.00 96.69 109 ALA A N 1
ATOM 867 C CA . ALA A 1 109 ? -9.324 -9.867 -6.441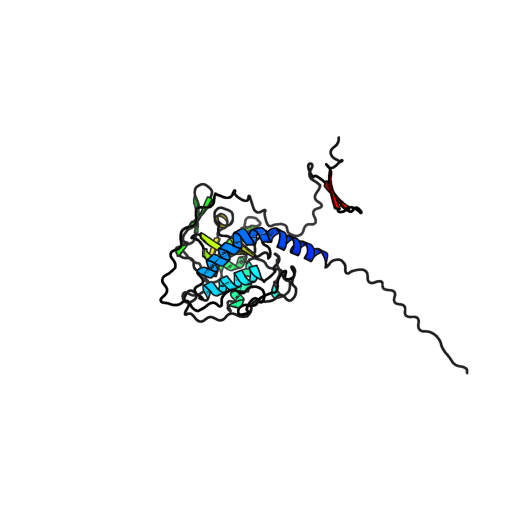 1.00 96.69 109 ALA A CA 1
ATOM 868 C C . ALA A 1 109 ? -9.952 -9.054 -5.299 1.00 96.69 109 ALA A C 1
ATOM 870 O O . ALA A 1 109 ? -10.479 -9.638 -4.351 1.00 96.69 109 ALA A O 1
ATOM 871 N N . ALA A 1 110 ? -9.958 -7.719 -5.414 1.00 95.88 110 ALA A N 1
ATOM 872 C CA . ALA A 1 110 ? -10.436 -6.781 -4.385 1.00 95.88 110 ALA A CA 1
ATOM 873 C C . ALA A 1 110 ? -11.789 -7.178 -3.755 1.00 95.88 110 ALA A C 1
ATOM 875 O O . ALA A 1 110 ? -11.921 -7.217 -2.532 1.00 95.88 110 ALA A O 1
ATOM 876 N N . ARG A 1 111 ? -12.760 -7.607 -4.578 1.00 96.88 111 ARG A N 1
ATOM 877 C CA . ARG A 1 111 ? -14.097 -8.066 -4.140 1.00 96.88 111 ARG A CA 1
ATOM 878 C C . ARG A 1 111 ? -14.073 -9.182 -3.084 1.00 96.88 111 ARG A C 1
ATOM 880 O O . ARG A 1 111 ? -15.030 -9.302 -2.328 1.00 96.88 111 ARG A O 1
ATOM 887 N N . LYS A 1 112 ? -13.006 -9.987 -3.017 1.00 97.81 112 LYS A N 1
ATOM 888 C CA . LYS A 1 112 ? -12.849 -11.102 -2.068 1.00 97.81 112 LYS A CA 1
ATOM 889 C C . LYS A 1 112 ? -12.078 -10.735 -0.792 1.00 97.81 112 LYS A C 1
ATOM 891 O O . LYS A 1 112 ? -11.973 -11.568 0.099 1.00 97.81 112 LYS A O 1
ATOM 896 N N . TYR A 1 113 ? -11.590 -9.502 -0.625 1.00 98.00 113 TYR A N 1
ATOM 897 C CA . TYR A 1 113 ? -10.795 -9.137 0.562 1.00 98.00 113 TYR A CA 1
ATOM 898 C C . TYR A 1 113 ? -11.570 -9.190 1.889 1.00 98.00 113 TYR A C 1
ATOM 900 O O . TYR A 1 113 ? -10.961 -9.292 2.950 1.00 98.00 113 TYR A O 1
ATOM 908 N N . GLY A 1 114 ? -12.906 -9.239 1.855 1.00 97.06 114 GLY A N 1
ATOM 909 C CA . GLY A 1 114 ? -13.723 -9.534 3.038 1.00 97.06 114 GLY A CA 1
ATOM 910 C C . GLY A 1 114 ? -13.443 -10.904 3.681 1.00 97.06 114 GLY A C 1
ATOM 911 O O . GLY A 1 114 ? -13.783 -11.091 4.848 1.00 97.06 114 GLY A O 1
ATOM 912 N N . THR A 1 115 ? -12.802 -11.836 2.962 1.00 97.50 115 THR A N 1
ATOM 913 C CA . THR A 1 115 ? -12.407 -13.169 3.460 1.00 97.50 115 THR A CA 1
ATOM 914 C C . THR A 1 115 ? -10.906 -13.283 3.758 1.00 97.50 115 THR A C 1
ATOM 916 O O . THR A 1 115 ? -10.442 -14.366 4.099 1.00 97.50 115 THR A O 1
ATOM 919 N N . VAL A 1 116 ? -10.119 -12.213 3.589 1.00 98.12 116 VAL A N 1
ATOM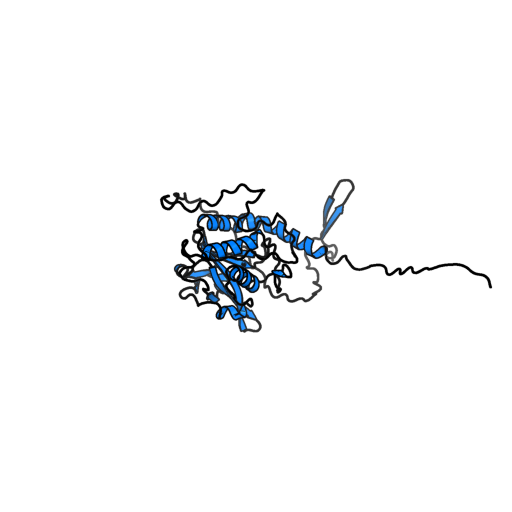 920 C CA . VAL A 1 116 ? -8.662 -12.231 3.812 1.00 98.12 116 VAL A CA 1
ATOM 921 C C . VAL A 1 116 ? -8.363 -11.984 5.289 1.00 98.12 116 VAL A C 1
ATOM 923 O O . VAL A 1 116 ? -8.843 -11.001 5.854 1.00 98.12 116 VAL A O 1
ATOM 926 N N . GLY A 1 117 ? -7.576 -12.861 5.918 1.00 98.06 117 GLY A N 1
ATOM 927 C CA . GLY A 1 117 ? -7.189 -12.732 7.327 1.00 98.06 117 GLY A CA 1
ATOM 928 C C . GLY A 1 117 ? -8.386 -12.589 8.278 1.00 98.06 117 GLY A C 1
ATOM 929 O O . GLY A 1 117 ? -9.493 -13.029 7.966 1.00 98.06 117 GLY A O 1
ATOM 930 N N . GLN A 1 118 ? -8.193 -11.916 9.411 1.00 98.44 118 GLN A N 1
ATOM 931 C CA . GLN A 1 118 ? -9.256 -11.566 10.362 1.00 98.44 118 GLN A CA 1
ATOM 932 C C . GLN A 1 118 ? -9.678 -10.099 10.232 1.00 98.44 118 GLN A C 1
ATOM 934 O O . GLN A 1 118 ? -8.895 -9.261 9.793 1.00 98.44 118 GLN A O 1
ATOM 939 N N . LYS A 1 119 ? -10.919 -9.759 10.602 1.00 98.50 119 LYS A N 1
ATOM 940 C CA . LYS A 1 119 ? -11.360 -8.353 10.653 1.00 98.50 119 LYS A CA 1
ATOM 941 C C . LYS A 1 119 ? -10.746 -7.674 11.879 1.00 98.50 119 LYS A C 1
ATOM 943 O O . LYS A 1 119 ? -10.922 -8.168 12.988 1.00 98.50 119 LYS A O 1
ATOM 948 N N . VAL A 1 120 ? -10.099 -6.524 11.697 1.00 98.69 120 VAL A N 1
ATOM 949 C CA . VAL A 1 120 ? -9.681 -5.678 12.824 1.00 98.69 120 VAL A CA 1
ATOM 950 C C . VAL A 1 120 ? -10.900 -4.893 13.311 1.00 98.69 120 VAL A C 1
ATOM 952 O O . VAL A 1 120 ? -11.530 -4.154 12.548 1.00 98.69 120 VAL A O 1
ATOM 955 N N . SER A 1 121 ? -11.272 -5.106 14.571 1.00 98.38 121 SER A N 1
ATOM 956 C CA . SER A 1 121 ? -12.374 -4.403 15.238 1.00 98.38 121 SER A CA 1
ATOM 957 C C . SER A 1 121 ? -11.932 -3.026 15.747 1.00 98.38 121 SER A C 1
ATOM 959 O O . SER A 1 121 ? -10.744 -2.730 15.812 1.00 98.38 121 SER A O 1
ATOM 961 N N . GLY A 1 122 ? -12.891 -2.160 16.084 1.00 98.00 122 GLY A N 1
ATOM 962 C CA . GLY A 1 122 ? -12.620 -0.824 16.637 1.00 98.00 122 GLY A CA 1
ATOM 963 C C . GLY A 1 122 ? -12.237 0.252 15.614 1.00 98.00 122 GLY A C 1
ATOM 964 O O . GLY A 1 122 ? -12.411 1.429 15.907 1.00 98.00 122 GLY A O 1
ATOM 965 N N . VAL A 1 123 ? -11.799 -0.115 14.404 1.00 98.62 123 VAL A N 1
ATOM 966 C CA . VAL A 1 123 ? -11.420 0.836 13.340 1.00 98.62 123 VAL A CA 1
ATOM 967 C C . VAL A 1 123 ? -12.636 1.253 12.506 1.00 98.62 123 VAL A C 1
ATOM 969 O O . VAL A 1 123 ? -13.316 0.406 11.920 1.00 98.62 123 VAL A O 1
ATOM 972 N N . TYR A 1 124 ? -12.896 2.558 12.419 1.00 98.44 124 TYR A N 1
ATOM 973 C CA . TYR A 1 124 ? -13.991 3.144 11.634 1.00 98.44 124 TYR A CA 1
ATOM 974 C C . TYR A 1 124 ? -13.668 4.581 11.213 1.00 98.44 124 TYR A C 1
ATOM 976 O O . TYR A 1 124 ? -12.713 5.180 11.701 1.00 98.44 124 TYR A O 1
ATOM 984 N N . THR A 1 125 ? -14.476 5.161 10.327 1.00 98.19 125 THR A N 1
ATOM 985 C CA . THR A 1 125 ? -14.397 6.584 9.973 1.00 98.19 125 THR A CA 1
ATOM 986 C C . THR A 1 125 ? -15.629 7.330 10.472 1.00 98.19 125 THR A C 1
ATOM 988 O O . THR A 1 125 ? -16.740 6.801 10.486 1.00 98.19 125 THR A O 1
ATOM 991 N N . GLN A 1 126 ? -15.432 8.570 10.916 1.00 98.12 126 GLN A N 1
ATOM 992 C CA . GLN A 1 126 ? -16.482 9.437 11.446 1.00 98.12 126 GLN A CA 1
ATOM 993 C C . GLN A 1 126 ? -16.489 10.759 10.679 1.00 98.12 126 GLN A C 1
ATOM 995 O O . GLN A 1 126 ? -15.443 11.389 10.544 1.00 98.12 126 GLN A O 1
ATOM 1000 N N . LYS A 1 127 ? -17.656 11.206 10.202 1.00 98.06 127 LYS A N 1
ATOM 1001 C CA . LYS A 1 127 ? -17.789 12.522 9.562 1.00 98.06 127 LYS A CA 1
ATOM 1002 C C . LYS A 1 127 ? -17.920 13.609 10.634 1.00 98.06 127 LYS A C 1
ATOM 1004 O O . LYS A 1 127 ? -18.845 13.563 11.439 1.00 98.06 127 LYS A O 1
ATOM 1009 N N . ILE A 1 128 ? -16.996 14.566 10.648 1.00 97.12 128 ILE A N 1
ATOM 1010 C CA . ILE A 1 128 ? -16.925 15.696 11.582 1.00 97.12 128 ILE A CA 1
ATOM 1011 C C . ILE A 1 128 ? -16.699 16.961 10.748 1.00 97.12 128 ILE A C 1
ATOM 1013 O O . ILE A 1 128 ? -15.754 17.028 9.966 1.00 97.12 128 ILE A O 1
ATOM 1017 N N . ASN A 1 129 ? -17.575 17.961 10.887 1.00 96.06 129 ASN A N 1
ATOM 1018 C CA . ASN A 1 129 ? -17.488 19.246 10.172 1.00 96.06 129 ASN A CA 1
ATOM 1019 C C . ASN A 1 129 ? -17.267 19.093 8.648 1.00 96.06 129 ASN A C 1
ATOM 1021 O O . ASN A 1 129 ? -16.455 19.785 8.041 1.00 96.06 129 ASN A O 1
ATOM 1025 N N . GLY A 1 130 ? -17.968 18.135 8.032 1.00 96.00 130 GLY A N 1
ATOM 1026 C CA . GLY A 1 130 ? -17.897 17.842 6.595 1.00 96.00 130 GLY A CA 1
ATOM 1027 C C . GLY A 1 130 ? -16.744 16.928 6.156 1.00 96.00 130 GLY A C 1
ATOM 1028 O O . GLY A 1 130 ? -16.885 16.272 5.124 1.00 96.00 130 GLY A O 1
ATOM 1029 N N . LYS A 1 131 ? -15.668 16.812 6.944 1.00 97.56 131 LYS A N 1
ATOM 1030 C CA . LYS A 1 131 ? -14.511 15.935 6.682 1.00 97.56 131 LYS A CA 1
ATOM 1031 C C . LYS A 1 131 ? -14.662 14.584 7.384 1.00 97.56 131 LYS A C 1
ATOM 1033 O O . LYS A 1 131 ? -15.377 14.473 8.377 1.00 97.56 131 LYS A O 1
ATOM 1038 N N . TYR A 1 132 ? -13.981 13.555 6.897 1.00 98.19 132 TYR A N 1
ATOM 1039 C CA . TYR A 1 132 ? -13.918 12.244 7.547 1.00 98.19 132 TYR A CA 1
ATOM 1040 C C . TYR A 1 132 ? -12.660 12.113 8.414 1.00 98.19 132 TYR A C 1
ATOM 1042 O O . TYR A 1 132 ? -11.576 12.533 8.032 1.00 98.19 132 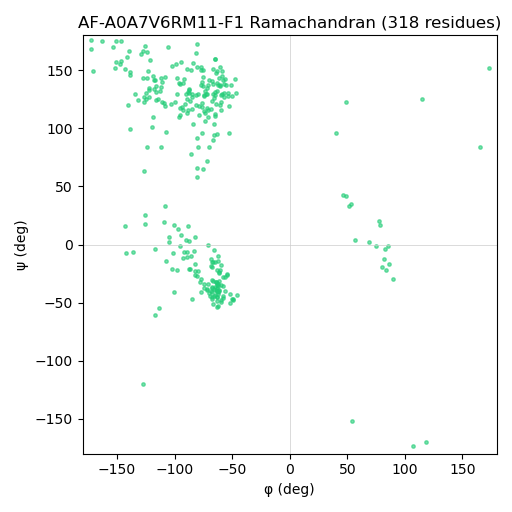TYR A O 1
ATOM 1050 N N . VAL A 1 133 ? -12.794 11.515 9.595 1.00 97.44 133 VAL A N 1
ATOM 1051 C CA . VAL A 1 133 ? -11.687 11.267 10.526 1.00 97.44 133 VAL A CA 1
ATOM 1052 C C . VAL A 1 133 ? -11.612 9.774 10.804 1.00 97.44 133 VAL A C 1
ATOM 1054 O O . VAL A 1 133 ? -12.611 9.172 11.204 1.00 97.44 133 VAL A O 1
ATOM 1057 N N . LEU A 1 134 ? -10.436 9.175 10.608 1.00 98.19 134 LEU A N 1
ATOM 1058 C CA . LEU A 1 134 ? -10.180 7.784 10.978 1.00 98.19 134 LEU A CA 1
ATOM 1059 C C . LEU A 1 134 ? -10.091 7.664 12.509 1.00 98.19 134 LEU A C 1
ATOM 1061 O O . LEU A 1 134 ? -9.383 8.423 13.171 1.00 98.19 134 LEU A O 1
ATOM 1065 N N . LYS A 1 135 ? -10.832 6.715 13.073 1.00 98.19 135 LYS A N 1
ATOM 1066 C CA . LYS A 1 135 ? -10.915 6.401 14.503 1.00 98.19 135 LYS A CA 1
ATOM 1067 C C . LYS A 1 135 ? -10.507 4.947 14.733 1.00 98.19 135 LYS A C 1
ATOM 1069 O O . LYS A 1 135 ? -10.534 4.134 13.809 1.00 98.19 135 LYS A O 1
ATOM 1074 N N . GLY A 1 136 ? -10.118 4.622 15.963 1.00 98.06 136 GLY A N 1
ATOM 1075 C CA . GLY A 1 136 ? -9.658 3.278 16.314 1.00 98.06 136 GLY A CA 1
ATOM 1076 C C . GLY A 1 136 ? -8.221 2.969 15.890 1.00 98.06 136 GLY A C 1
ATOM 1077 O O . GLY A 1 136 ? -7.854 1.798 15.802 1.00 98.06 136 GLY A O 1
ATOM 1078 N N . THR A 1 137 ? -7.417 3.990 15.567 1.00 97.94 137 THR A N 1
ATOM 1079 C CA . THR A 1 137 ? -6.058 3.840 15.008 1.00 97.94 137 THR A CA 1
ATOM 1080 C C . THR A 1 137 ? -5.079 3.088 15.913 1.00 97.94 137 THR A C 1
ATOM 1082 O O . THR A 1 137 ? -4.097 2.544 15.427 1.00 97.94 137 THR A O 1
ATOM 1085 N N . GLU A 1 138 ? -5.352 3.039 17.213 1.00 97.88 138 GLU A N 1
ATOM 1086 C CA . GLU A 1 138 ? -4.629 2.269 18.227 1.00 97.88 138 GLU A CA 1
ATOM 1087 C C . GLU A 1 138 ? -4.798 0.746 18.076 1.00 97.88 138 GLU A C 1
ATOM 1089 O O . GLU A 1 138 ? -3.978 -0.017 18.575 1.00 97.88 138 GLU A O 1
ATOM 1094 N N . ASN A 1 139 ? -5.818 0.293 17.338 1.00 98.44 139 ASN A N 1
ATOM 1095 C CA . ASN A 1 139 ? -6.027 -1.122 17.021 1.00 98.44 139 ASN A CA 1
ATOM 1096 C C . ASN A 1 139 ? -5.245 -1.571 15.773 1.00 98.44 139 ASN A C 1
ATOM 1098 O O . ASN A 1 139 ? -5.213 -2.769 15.480 1.00 98.44 139 ASN A O 1
ATOM 1102 N N . LEU A 1 140 ? -4.653 -0.634 15.021 1.00 98.56 140 LEU A N 1
ATOM 1103 C CA . LEU A 1 140 ? -3.944 -0.888 13.766 1.00 98.56 140 LEU A CA 1
ATOM 1104 C C . LEU A 1 140 ? -2.481 -1.276 13.994 1.00 98.56 140 LEU A C 1
ATOM 1106 O O . LEU A 1 140 ? -1.841 -0.813 14.934 1.00 98.56 140 LEU A O 1
ATOM 1110 N N . ARG A 1 141 ? -1.931 -2.080 13.084 1.00 98.31 141 ARG A N 1
ATOM 1111 C CA . ARG A 1 141 ? -0.519 -2.487 13.062 1.00 98.31 141 ARG A CA 1
ATOM 1112 C C . ARG A 1 141 ? 0.013 -2.468 11.624 1.00 98.31 141 ARG A C 1
ATOM 1114 O O . ARG A 1 141 ? -0.764 -2.787 10.722 1.00 98.31 141 ARG A O 1
ATOM 1121 N N . PRO A 1 142 ? 1.293 -2.121 11.384 1.00 98.69 142 PRO A N 1
ATOM 1122 C CA . PRO A 1 142 ? 1.893 -2.184 10.051 1.00 98.69 142 PRO A CA 1
ATOM 1123 C C . PRO A 1 142 ? 1.610 -3.520 9.347 1.00 98.69 142 PRO A C 1
ATOM 1125 O O . PRO A 1 142 ? 1.518 -4.572 9.982 1.00 98.69 142 PRO A O 1
ATOM 1128 N N . GLY A 1 143 ? 1.392 -3.459 8.038 1.00 98.75 143 GLY A N 1
ATOM 1129 C CA . GLY A 1 143 ? 0.906 -4.569 7.224 1.00 98.75 143 GLY A CA 1
ATOM 1130 C C . GLY A 1 143 ? -0.622 -4.659 7.110 1.00 98.75 143 GLY A C 1
ATOM 1131 O O . GLY A 1 143 ? -1.100 -5.095 6.069 1.00 98.75 143 GLY A O 1
ATOM 1132 N N . ASP A 1 144 ? -1.405 -4.218 8.106 1.00 98.94 144 ASP A N 1
ATOM 1133 C CA . ASP A 1 144 ? -2.878 -4.302 8.081 1.00 98.94 144 ASP A CA 1
ATOM 1134 C C . ASP A 1 144 ? -3.491 -3.819 6.752 1.00 98.94 144 ASP A C 1
ATOM 1136 O O . ASP A 1 144 ? -3.212 -2.721 6.272 1.00 98.94 144 ASP A O 1
ATOM 1140 N N . ILE A 1 145 ? -4.384 -4.613 6.162 1.00 98.94 145 ILE A N 1
ATOM 1141 C CA . ILE A 1 145 ? -4.962 -4.321 4.850 1.00 98.94 145 ILE A CA 1
ATOM 1142 C C . ILE A 1 145 ? -6.227 -3.481 5.016 1.00 98.94 145 ILE A C 1
ATOM 1144 O O . ILE A 1 145 ? -7.262 -3.961 5.490 1.00 98.94 145 ILE A O 1
ATOM 1148 N N . PHE A 1 146 ? -6.175 -2.237 4.559 1.00 98.88 146 PHE A N 1
ATOM 1149 C CA . PHE A 1 146 ? -7.347 -1.385 4.425 1.00 98.88 146 PHE A CA 1
ATOM 1150 C C . PHE A 1 146 ? -8.171 -1.818 3.211 1.00 98.88 146 PHE A C 1
ATOM 1152 O O . PHE A 1 146 ? -7.641 -2.079 2.132 1.00 98.88 146 PHE A O 1
ATOM 1159 N N . THR A 1 147 ? -9.490 -1.870 3.384 1.00 98.88 147 THR A N 1
ATOM 1160 C CA . THR A 1 147 ? -10.454 -2.122 2.307 1.00 98.88 147 THR A CA 1
ATOM 1161 C C . THR A 1 147 ? -11.337 -0.899 2.128 1.00 98.88 147 THR A C 1
ATOM 1163 O O . THR A 1 147 ? -11.839 -0.348 3.114 1.00 98.88 147 THR A O 1
ATOM 1166 N N . PHE A 1 148 ? -11.572 -0.516 0.876 1.00 98.75 148 PHE A N 1
ATOM 1167 C CA . PHE A 1 148 ? -12.446 0.594 0.514 1.00 98.75 148 PHE A CA 1
ATOM 1168 C C . PHE A 1 148 ? -13.537 0.124 -0.442 1.00 98.75 148 PHE A C 1
ATOM 1170 O O . PHE A 1 148 ? -13.326 -0.751 -1.290 1.00 98.75 148 PHE A O 1
ATOM 1177 N N . TRP A 1 149 ? -14.729 0.684 -0.284 1.00 98.06 149 TRP A N 1
ATOM 1178 C CA . TRP A 1 149 ? -15.879 0.338 -1.097 1.00 98.06 149 TRP A CA 1
ATOM 1179 C C . TRP A 1 149 ? -15.966 1.197 -2.364 1.00 98.06 149 TRP A C 1
ATOM 1181 O O . TRP A 1 149 ? -15.523 2.338 -2.397 1.00 98.06 149 TRP A O 1
ATOM 1191 N N . LYS A 1 150 ? -16.552 0.634 -3.418 1.00 95.62 150 LYS A N 1
ATOM 1192 C CA . LYS A 1 150 ? -17.051 1.343 -4.605 1.00 95.62 150 LYS A CA 1
ATOM 1193 C C . LYS A 1 150 ? -18.497 0.891 -4.850 1.00 95.62 150 LYS A C 1
ATOM 1195 O O . LYS A 1 150 ? -18.931 -0.118 -4.287 1.00 95.62 150 LYS A O 1
ATOM 1200 N N . VAL A 1 151 ? -19.242 1.632 -5.667 1.00 95.69 151 VAL A N 1
ATOM 1201 C CA . VAL A 1 151 ? -20.602 1.269 -6.096 1.00 95.69 151 VAL A CA 1
ATOM 1202 C C . VAL A 1 151 ? -20.602 1.047 -7.604 1.00 95.69 151 VAL A C 1
AT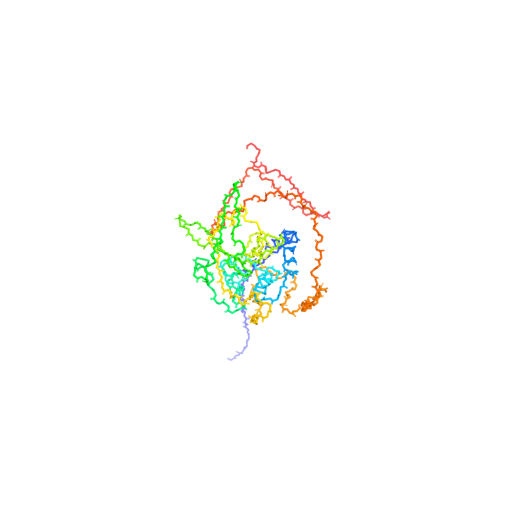OM 1204 O O . VAL A 1 151 ? -20.104 1.891 -8.338 1.00 95.69 151 VAL A O 1
ATOM 1207 N N . LYS A 1 152 ? -21.169 -0.071 -8.070 1.00 92.44 152 LYS A N 1
ATOM 1208 C CA . LYS A 1 152 ? -21.439 -0.334 -9.495 1.00 92.44 152 LYS A CA 1
ATOM 1209 C C . LYS A 1 152 ? -22.851 -0.893 -9.605 1.00 92.44 152 LYS A C 1
ATOM 1211 O O . LYS A 1 152 ? -23.201 -1.799 -8.858 1.00 92.44 152 LYS A O 1
ATOM 1216 N N . ASN A 1 153 ? -23.668 -0.324 -10.490 1.00 94.31 153 ASN A N 1
ATOM 1217 C CA . ASN A 1 153 ? -25.085 -0.680 -10.667 1.00 94.31 153 ASN A CA 1
ATOM 1218 C C . ASN A 1 153 ? -25.914 -0.628 -9.361 1.00 94.31 153 ASN A C 1
ATOM 1220 O O . ASN A 1 153 ? -26.803 -1.445 -9.153 1.00 94.31 153 ASN A O 1
ATOM 1224 N N . GLY A 1 154 ? -25.603 0.310 -8.458 1.00 93.25 154 GLY A N 1
ATOM 1225 C CA . GLY A 1 154 ? -26.254 0.438 -7.144 1.00 93.25 154 GLY A CA 1
ATOM 1226 C C . GLY A 1 154 ? -25.717 -0.501 -6.054 1.00 93.25 154 GLY A C 1
ATOM 1227 O O . GLY A 1 154 ? -25.971 -0.266 -4.875 1.00 93.25 154 GLY A O 1
ATOM 1228 N N . GLU A 1 155 ? -24.914 -1.511 -6.400 1.00 95.00 155 GLU A N 1
ATOM 1229 C CA . GLU A 1 155 ? -24.346 -2.455 -5.435 1.00 95.00 155 GLU A CA 1
ATOM 1230 C C . GLU A 1 155 ? -22.993 -1.986 -4.886 1.00 95.00 155 GLU A C 1
ATOM 1232 O O . GLU A 1 155 ? -22.064 -1.674 -5.639 1.00 95.00 155 GLU A O 1
ATOM 1237 N N . ARG A 1 156 ? -22.856 -1.996 -3.554 1.00 95.81 156 ARG A N 1
ATOM 1238 C CA . ARG A 1 156 ? -21.600 -1.719 -2.843 1.00 95.81 156 ARG A CA 1
ATOM 1239 C C . ARG A 1 156 ? -20.709 -2.964 -2.813 1.00 95.81 156 ARG A C 1
ATOM 1241 O O . ARG A 1 156 ? -21.130 -4.022 -2.355 1.00 95.81 156 ARG A O 1
ATOM 1248 N N . TYR A 1 157 ? -19.447 -2.824 -3.210 1.00 97.12 157 TYR A N 1
ATOM 1249 C CA . TYR A 1 157 ? -18.440 -3.894 -3.163 1.00 97.12 157 TYR A CA 1
ATOM 1250 C C . TYR A 1 157 ? -17.064 -3.350 -2.756 1.00 97.12 157 TYR A C 1
ATOM 1252 O O . TYR A 1 157 ? -16.818 -2.154 -2.874 1.00 97.12 157 TYR A O 1
ATOM 1260 N N . ILE A 1 158 ? -16.144 -4.211 -2.301 1.00 98.38 158 ILE A N 1
ATOM 1261 C CA . ILE A 1 158 ? -14.746 -3.808 -2.054 1.00 98.38 158 ILE A CA 1
ATOM 1262 C C . ILE A 1 158 ? -14.062 -3.577 -3.406 1.00 98.38 158 ILE A C 1
ATOM 1264 O O . ILE A 1 158 ? -13.838 -4.525 -4.162 1.00 98.38 158 ILE A O 1
ATOM 1268 N N . GLY A 1 159 ? -13.777 -2.312 -3.712 1.00 97.50 159 GLY A N 1
ATOM 1269 C CA . GLY A 1 159 ? -13.283 -1.855 -5.013 1.00 97.50 159 GLY A CA 1
ATOM 1270 C C . GLY A 1 159 ? -11.885 -1.238 -4.989 1.00 97.50 159 GLY A C 1
ATOM 1271 O O . GLY A 1 159 ? -11.380 -0.888 -6.052 1.00 97.50 159 GLY A O 1
ATOM 1272 N N . HIS A 1 160 ? -11.277 -1.095 -3.809 1.00 98.38 160 HIS A N 1
ATOM 1273 C CA . HIS A 1 160 ? -9.877 -0.702 -3.633 1.00 98.38 160 HIS A CA 1
ATOM 1274 C C . HIS A 1 160 ? -9.319 -1.281 -2.325 1.00 98.38 160 HIS A C 1
ATOM 1276 O O . HIS A 1 160 ? -10.077 -1.515 -1.378 1.00 98.38 160 HIS A O 1
ATOM 1282 N N . VAL A 1 161 ? -8.009 -1.528 -2.275 1.00 98.81 161 VAL A N 1
ATOM 1283 C CA . VAL A 1 161 ? -7.298 -2.059 -1.098 1.00 98.81 161 VAL A CA 1
ATOM 1284 C C . VAL A 1 161 ? -5.912 -1.428 -0.954 1.00 98.81 161 VAL A C 1
ATOM 1286 O O . VAL A 1 161 ? -5.304 -1.042 -1.952 1.00 98.81 161 VAL A O 1
ATOM 1289 N N . ALA A 1 162 ? -5.418 -1.329 0.280 1.00 98.88 162 ALA A N 1
ATOM 1290 C CA . ALA A 1 162 ? -4.132 -0.714 0.612 1.00 98.88 162 ALA A CA 1
ATOM 1291 C C . ALA A 1 162 ? -3.456 -1.404 1.805 1.00 98.88 162 ALA A C 1
ATOM 1293 O O . ALA A 1 162 ? -4.144 -2.022 2.615 1.00 98.88 162 ALA A O 1
ATOM 1294 N N . ILE A 1 163 ? -2.134 -1.275 1.936 1.00 98.94 163 ILE A N 1
ATOM 1295 C CA . ILE A 1 163 ? -1.359 -1.771 3.087 1.00 98.94 163 ILE A CA 1
ATOM 1296 C C . ILE A 1 163 ? -1.134 -0.611 4.052 1.00 98.94 163 ILE A C 1
ATOM 1298 O O . ILE A 1 163 ? -0.667 0.445 3.640 1.00 98.94 163 ILE A O 1
ATOM 1302 N N . TYR A 1 164 ? -1.439 -0.792 5.332 1.00 98.94 164 TYR A N 1
ATOM 1303 C CA . TYR A 1 164 ? -1.133 0.179 6.377 1.00 98.94 164 TYR A CA 1
ATOM 1304 C C . TYR A 1 164 ? 0.357 0.165 6.711 1.00 98.94 164 TYR A C 1
ATOM 1306 O O . TYR A 1 164 ? 0.929 -0.882 7.004 1.00 98.94 164 TYR A O 1
ATOM 1314 N N . MET A 1 165 ? 0.978 1.339 6.691 1.00 98.75 165 MET A N 1
ATOM 1315 C CA . MET A 1 165 ? 2.400 1.515 6.988 1.00 98.75 165 MET A CA 1
ATOM 1316 C C . MET A 1 165 ? 2.664 1.690 8.488 1.00 98.75 165 MET A C 1
ATOM 1318 O O . MET A 1 165 ? 3.774 1.462 8.950 1.00 98.75 165 MET A O 1
ATOM 1322 N N . GLY A 1 166 ? 1.647 2.092 9.253 1.00 98.19 166 GLY A N 1
ATOM 1323 C CA . GLY A 1 166 ? 1.797 2.582 10.622 1.00 98.19 166 GLY A CA 1
ATOM 1324 C C . GLY A 1 166 ? 1.319 4.027 10.747 1.00 98.19 166 GLY A C 1
ATOM 1325 O O . GLY A 1 166 ? 0.722 4.582 9.821 1.00 98.19 166 GLY A O 1
ATOM 1326 N N . LYS A 1 167 ? 1.597 4.641 11.901 1.00 97.81 167 LYS A N 1
ATOM 1327 C CA . LYS A 1 167 ? 1.579 6.101 12.013 1.00 97.81 167 LYS A CA 1
ATOM 1328 C C . LYS A 1 167 ? 2.952 6.630 11.624 1.00 97.81 167 LYS A C 1
ATOM 1330 O O . LYS A 1 167 ? 3.950 6.087 12.084 1.00 97.81 167 LYS A O 1
ATOM 1335 N N . ILE A 1 168 ? 2.997 7.665 10.799 1.00 97.38 168 ILE A N 1
ATOM 1336 C CA . ILE A 1 168 ? 4.218 8.369 10.399 1.00 97.38 168 ILE A CA 1
ATOM 1337 C C . ILE A 1 168 ? 3.959 9.841 10.713 1.00 97.38 168 ILE A C 1
ATOM 1339 O O . ILE A 1 168 ? 2.906 10.362 10.357 1.00 97.38 168 ILE A O 1
ATOM 1343 N N . ASN A 1 169 ? 4.850 10.483 11.472 1.00 94.50 169 ASN A N 1
ATOM 1344 C CA . ASN A 1 169 ? 4.660 11.853 11.976 1.00 94.50 169 ASN A CA 1
ATOM 1345 C C . ASN A 1 169 ? 3.304 12.066 12.697 1.00 94.50 169 ASN A C 1
ATOM 1347 O O . ASN A 1 169 ? 2.697 13.128 12.631 1.00 94.50 169 ASN A O 1
ATOM 1351 N N . GLY A 1 170 ? 2.809 11.023 13.378 1.00 95.06 170 GLY A N 1
ATOM 1352 C CA . GLY A 1 170 ? 1.514 11.008 14.074 1.00 95.06 170 GLY A CA 1
ATOM 1353 C C . GLY A 1 170 ? 0.303 10.626 13.208 1.00 95.06 170 GLY A C 1
ATOM 1354 O O . GLY A 1 170 ? -0.725 10.218 13.759 1.00 95.06 170 GLY A O 1
ATOM 1355 N N . GLU A 1 171 ? 0.420 10.665 11.880 1.00 97.06 171 GLU A N 1
ATOM 1356 C CA . GLU A 1 171 ? -0.683 10.424 10.946 1.00 97.06 171 GLU A CA 1
ATOM 1357 C C . GLU A 1 171 ? -0.735 8.970 10.444 1.00 97.06 171 GLU A C 1
ATOM 1359 O O . GLU A 1 171 ? 0.303 8.387 10.121 1.00 97.06 171 GLU A O 1
ATOM 1364 N N . PRO A 1 172 ? -1.925 8.344 10.352 1.00 98.06 172 PRO A N 1
ATOM 1365 C CA . PRO A 1 172 ? -2.066 7.004 9.785 1.00 98.06 172 PRO A CA 1
ATOM 1366 C C . PRO A 1 172 ? -1.710 7.018 8.293 1.00 98.06 172 PRO A C 1
ATOM 1368 O O . PRO A 1 172 ? -2.314 7.766 7.535 1.00 98.06 172 PRO A O 1
ATOM 1371 N N . CYS A 1 173 ? -0.787 6.162 7.857 1.00 98.75 173 CYS A N 1
ATOM 1372 C CA . CYS A 1 173 ? -0.339 6.106 6.463 1.00 98.75 173 CYS A CA 1
ATOM 1373 C C . CYS A 1 173 ? -0.668 4.758 5.809 1.00 98.75 173 CYS A C 1
ATOM 1375 O O . CYS A 1 173 ? -0.547 3.703 6.437 1.00 98.75 173 CYS A O 1
ATOM 1377 N N . ILE A 1 174 ? -1.059 4.778 4.534 1.00 98.88 174 ILE A N 1
ATOM 1378 C CA . ILE A 1 174 ? -1.292 3.588 3.703 1.00 98.88 174 ILE A CA 1
ATOM 1379 C C . ILE A 1 174 ? -0.510 3.679 2.387 1.00 98.88 174 ILE A C 1
ATOM 1381 O O . ILE A 1 174 ? -0.440 4.747 1.791 1.00 98.88 174 ILE A O 1
ATOM 1385 N N . ILE A 1 175 ? 0.009 2.553 1.897 1.00 98.94 175 ILE A N 1
ATOM 1386 C CA . ILE A 1 175 ? 0.657 2.414 0.584 1.00 98.94 175 ILE A CA 1
ATOM 1387 C C . ILE A 1 175 ? -0.187 1.524 -0.336 1.00 98.94 175 ILE A C 1
ATOM 1389 O O . ILE A 1 175 ? -0.680 0.464 0.069 1.00 98.94 175 ILE A O 1
ATOM 1393 N N . HIS A 1 176 ? -0.417 1.974 -1.570 1.00 98.75 176 HIS A N 1
ATOM 1394 C CA . HIS A 1 176 ? -1.298 1.306 -2.535 1.00 98.75 176 HIS A CA 1
ATOM 1395 C C . HIS A 1 176 ? -1.074 1.784 -3.968 1.00 98.75 176 HIS A C 1
ATOM 1397 O O . HIS A 1 176 ? -0.357 2.749 -4.209 1.00 98.75 176 HIS A O 1
ATOM 1403 N N . THR A 1 177 ? -1.759 1.154 -4.928 1.00 97.94 177 THR A N 1
ATOM 1404 C CA . THR A 1 177 ? -1.831 1.702 -6.286 1.00 97.94 177 THR A CA 1
ATOM 1405 C C . THR A 1 177 ? -2.613 3.013 -6.304 1.00 97.94 177 THR A C 1
ATOM 1407 O O . THR A 1 177 ? -3.749 3.039 -5.815 1.00 97.94 177 THR A O 1
ATOM 1410 N N . ALA A 1 178 ? -2.063 4.062 -6.900 1.00 94.69 178 ALA A N 1
ATOM 1411 C CA . ALA A 1 178 ? -2.655 5.394 -6.973 1.00 94.69 178 ALA A CA 1
ATOM 1412 C C . ALA A 1 178 ? -2.264 6.097 -8.287 1.00 94.69 178 ALA A C 1
ATOM 1414 O O . ALA A 1 178 ? -1.253 5.759 -8.906 1.00 94.69 178 ALA A O 1
ATOM 1415 N N . LYS A 1 179 ? -3.080 7.058 -8.737 1.00 90.12 179 LYS A N 1
ATOM 1416 C CA . LYS A 1 179 ? -2.761 7.913 -9.893 1.00 90.12 179 LYS A CA 1
ATOM 1417 C C . LYS A 1 179 ? -1.886 9.089 -9.453 1.00 90.12 179 LYS A C 1
ATOM 1419 O O . LYS A 1 179 ? -1.951 9.485 -8.300 1.00 90.12 179 LYS A O 1
ATOM 1424 N N . GLY A 1 180 ? -1.117 9.666 -10.377 1.00 92.12 180 GLY A N 1
ATOM 1425 C CA . GLY A 1 180 ? -0.269 10.829 -10.076 1.00 92.12 180 GLY A CA 1
ATOM 1426 C C . GLY A 1 180 ? 1.026 10.496 -9.325 1.00 92.12 180 GLY A C 1
ATOM 1427 O O . GLY A 1 180 ? 1.620 11.377 -8.717 1.00 92.12 180 GLY A O 1
ATOM 1428 N N . HIS A 1 181 ? 1.478 9.238 -9.370 1.00 95.88 181 HIS A N 1
ATOM 1429 C CA . HIS A 1 181 ? 2.757 8.814 -8.792 1.00 95.88 181 HIS A CA 1
ATOM 1430 C C . HIS A 1 181 ? 3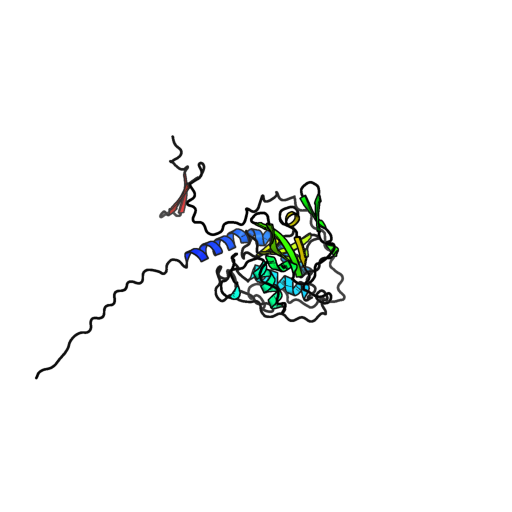.640 8.151 -9.859 1.00 95.88 181 HIS A C 1
ATOM 1432 O O . HIS A 1 181 ? 3.098 7.486 -10.750 1.00 95.88 181 HIS A O 1
ATOM 1438 N N . PRO A 1 182 ? 4.983 8.253 -9.766 1.00 95.75 182 PRO A N 1
ATOM 1439 C CA . PRO A 1 182 ? 5.888 7.826 -10.837 1.00 95.75 182 PRO A CA 1
ATOM 1440 C C . PRO A 1 182 ? 5.777 6.351 -11.254 1.00 95.75 182 PRO A C 1
ATOM 1442 O O . PRO A 1 182 ? 6.073 6.008 -12.394 1.00 95.75 182 PRO A O 1
ATOM 1445 N N . THR A 1 183 ? 5.367 5.466 -10.344 1.00 92.44 183 THR A N 1
ATOM 1446 C CA . THR A 1 183 ? 5.358 4.002 -10.536 1.00 92.44 183 THR A CA 1
ATOM 1447 C C . THR A 1 183 ? 3.989 3.374 -10.267 1.00 92.44 183 THR A C 1
ATOM 1449 O O . THR A 1 183 ? 3.899 2.210 -9.877 1.00 92.44 183 THR A O 1
ATOM 1452 N N . ALA A 1 184 ? 2.914 4.157 -10.420 1.00 96.31 184 ALA A N 1
ATOM 1453 C CA . ALA A 1 184 ? 1.531 3.782 -10.103 1.00 96.31 184 ALA A CA 1
ATOM 1454 C C . ALA A 1 184 ? 1.277 3.318 -8.651 1.00 96.31 184 ALA A C 1
ATOM 1456 O O . ALA A 1 184 ? 0.149 2.935 -8.339 1.00 96.31 184 ALA A O 1
ATOM 1457 N N . ILE A 1 185 ? 2.282 3.367 -7.769 1.00 98.38 185 ILE A N 1
ATOM 1458 C CA . ILE A 1 185 ? 2.205 3.153 -6.320 1.00 98.38 185 ILE A CA 1
ATOM 1459 C C . ILE A 1 185 ? 2.470 4.493 -5.626 1.00 98.38 185 ILE A C 1
ATOM 1461 O O . ILE A 1 185 ? 3.354 5.233 -6.052 1.00 98.38 185 ILE A O 1
ATOM 1465 N N . GLY A 1 186 ? 1.723 4.790 -4.566 1.00 98.31 186 GLY A N 1
ATOM 1466 C CA . GLY A 1 186 ? 1.871 6.006 -3.769 1.00 98.31 186 GLY A CA 1
ATOM 1467 C C . GLY A 1 186 ? 1.451 5.806 -2.315 1.00 98.31 186 GLY A C 1
ATOM 1468 O O . GLY A 1 186 ? 0.950 4.735 -1.945 1.00 98.31 186 GLY A O 1
ATOM 1469 N N . ILE A 1 187 ? 1.655 6.842 -1.499 1.00 98.75 187 ILE A N 1
ATOM 1470 C CA . ILE A 1 187 ? 1.310 6.856 -0.074 1.00 98.75 187 ILE A CA 1
ATOM 1471 C C . ILE A 1 187 ? 0.163 7.844 0.158 1.00 98.75 187 ILE A C 1
ATOM 1473 O O . ILE A 1 187 ? 0.192 8.964 -0.334 1.00 98.75 187 ILE A O 1
ATOM 1477 N N . THR A 1 188 ? -0.829 7.448 0.955 1.00 98.19 188 THR A N 1
ATOM 1478 C CA . THR A 1 188 ? -1.867 8.346 1.480 1.00 98.19 188 THR A CA 1
ATOM 1479 C C . THR A 1 188 ? -1.769 8.418 3.003 1.00 98.19 188 THR A C 1
ATOM 1481 O O . THR A 1 188 ? -1.895 7.396 3.678 1.00 98.19 188 THR A O 1
ATOM 1484 N N . ASN A 1 189 ? -1.628 9.626 3.548 1.00 97.62 189 ASN A N 1
ATOM 1485 C CA . ASN A 1 189 ? -1.795 9.955 4.973 1.00 97.62 189 ASN A CA 1
ATOM 1486 C C . ASN A 1 189 ? -3.151 10.636 5.281 1.00 97.62 189 ASN A C 1
ATOM 1488 O O . ASN A 1 189 ? -3.643 10.598 6.409 1.00 97.62 189 ASN A O 1
ATOM 1492 N N . ASN A 1 190 ? -3.802 11.236 4.276 1.00 96.56 190 ASN A N 1
ATOM 1493 C CA . ASN A 1 190 ? -5.006 12.046 4.469 1.00 96.56 190 ASN A CA 1
ATOM 1494 C C . ASN A 1 190 ? -6.323 11.275 4.235 1.00 96.56 190 ASN A C 1
ATOM 1496 O O . ASN A 1 190 ? -6.730 10.996 3.106 1.00 96.56 190 ASN A O 1
ATOM 1500 N N . PHE A 1 191 ? -7.062 11.025 5.319 1.00 97.81 191 PHE A N 1
ATOM 1501 C CA . PHE A 1 191 ? -8.372 10.359 5.298 1.00 97.81 191 PHE A CA 1
ATOM 1502 C C . PHE A 1 191 ? -9.576 11.322 5.248 1.00 97.81 191 PHE A C 1
ATOM 1504 O O . PHE A 1 191 ? -10.712 10.865 5.337 1.00 97.81 191 PHE A O 1
ATOM 1511 N N . SER A 1 192 ? -9.373 12.634 5.065 1.00 97.94 192 SER A N 1
ATOM 1512 C CA . SER A 1 192 ? -10.446 13.651 5.137 1.00 97.94 192 SER A CA 1
ATOM 1513 C C . SER A 1 192 ? -11.572 13.483 4.112 1.00 97.94 192 SER A C 1
ATOM 1515 O O . SER A 1 192 ? -12.682 13.968 4.343 1.00 97.94 192 SER A O 1
ATOM 1517 N N . TRP A 1 193 ? -11.282 12.831 2.984 1.00 96.44 193 TRP A N 1
ATOM 1518 C CA . TRP A 1 193 ? -12.120 12.822 1.783 1.00 96.44 193 TRP A CA 1
ATOM 1519 C C . TRP A 1 193 ? -12.416 11.393 1.310 1.00 96.44 193 TRP A C 1
ATOM 1521 O O . TRP A 1 193 ? -12.993 10.613 2.069 1.00 96.44 193 TRP A O 1
ATOM 1531 N N . TRP A 1 194 ? -12.024 11.035 0.079 1.00 97.19 194 TRP A N 1
ATOM 1532 C CA . TRP A 1 194 ? -12.394 9.775 -0.567 1.00 97.19 194 TRP A CA 1
ATOM 1533 C C . TRP A 1 194 ? -12.092 8.553 0.307 1.00 97.19 194 TRP A C 1
ATOM 1535 O O . TRP A 1 194 ? -13.000 7.769 0.559 1.00 97.19 194 TRP A O 1
ATOM 1545 N N . TYR A 1 195 ? -10.877 8.433 0.852 1.00 98.00 195 TYR A N 1
ATOM 1546 C CA . TYR A 1 195 ? -10.484 7.296 1.697 1.00 98.00 195 TYR A CA 1
ATOM 1547 C C . TYR A 1 195 ? -11.272 7.197 3.007 1.00 98.00 195 TYR A C 1
ATOM 1549 O O . TYR A 1 195 ? -11.519 6.090 3.482 1.00 98.00 195 TYR A O 1
ATOM 1557 N N . GLY A 1 196 ? -11.697 8.321 3.588 1.00 98.19 196 GLY A N 1
ATOM 1558 C CA . GLY A 1 196 ? -12.516 8.324 4.797 1.00 98.19 196 GLY A CA 1
ATOM 1559 C C . GLY A 1 196 ? -13.979 7.974 4.530 1.00 98.19 196 GLY A C 1
ATOM 1560 O O . GLY A 1 196 ? -14.580 7.200 5.274 1.00 98.19 196 GLY A O 1
ATOM 1561 N N . GLU A 1 197 ? -14.536 8.500 3.440 1.00 98.19 197 GLU A N 1
ATOM 1562 C CA . GLU A 1 197 ? -15.899 8.214 2.982 1.00 98.19 197 GLU A CA 1
ATOM 1563 C C . GLU A 1 197 ? -16.050 6.763 2.507 1.00 98.19 197 GLU A C 1
ATOM 1565 O O . GLU A 1 197 ? -16.982 6.053 2.894 1.00 98.19 197 GLU A O 1
ATOM 1570 N N . HIS A 1 198 ? -15.083 6.303 1.715 1.00 98.50 198 HIS A N 1
ATOM 1571 C CA . HIS A 1 198 ? -15.075 4.989 1.088 1.00 98.50 198 HIS A CA 1
ATOM 1572 C C . HIS A 1 198 ? -14.460 3.908 1.984 1.00 98.50 198 HIS A C 1
ATOM 1574 O O . HIS A 1 198 ? -14.372 2.753 1.573 1.00 98.50 198 HIS A O 1
ATOM 1580 N N . PHE A 1 199 ? -14.069 4.221 3.224 1.00 98.69 199 PHE A N 1
ATOM 1581 C CA . PHE A 1 199 ? -13.583 3.224 4.177 1.00 98.69 199 PHE A CA 1
ATOM 1582 C C . PHE A 1 199 ? -14.627 2.120 4.405 1.00 98.69 199 PHE A C 1
ATOM 1584 O O . PHE A 1 199 ? -15.808 2.377 4.655 1.00 98.69 199 PHE A O 1
ATOM 1591 N N . ASN A 1 200 ? -14.195 0.861 4.304 1.00 98.50 200 ASN A N 1
ATOM 1592 C CA . ASN A 1 200 ? -15.068 -0.298 4.464 1.00 98.50 200 ASN A CA 1
ATOM 1593 C C . ASN A 1 200 ? -14.725 -1.117 5.716 1.00 98.50 200 ASN A C 1
ATOM 1595 O O . ASN A 1 200 ? -15.603 -1.385 6.533 1.00 98.50 200 ASN A O 1
ATOM 1599 N N . SER A 1 201 ? -13.467 -1.539 5.853 1.00 98.56 201 SER A N 1
ATOM 1600 C CA . SER A 1 201 ? -12.950 -2.266 7.023 1.00 98.56 201 SER A CA 1
ATOM 1601 C C . SER A 1 201 ? -11.432 -2.433 6.937 1.00 98.56 201 SER A C 1
ATOM 1603 O O . SER A 1 201 ? -10.866 -2.276 5.853 1.00 98.56 201 SER A O 1
ATOM 1605 N N . VAL A 1 202 ? -10.794 -2.851 8.031 1.00 98.81 202 VAL A N 1
ATOM 1606 C CA . VAL A 1 202 ? -9.401 -3.322 8.029 1.00 98.81 202 VAL A CA 1
ATOM 1607 C C . VAL A 1 202 ? -9.339 -4.836 8.247 1.00 98.81 202 VAL A C 1
ATOM 1609 O O . VAL A 1 202 ? -10.154 -5.405 8.982 1.00 98.81 202 VAL A O 1
ATOM 1612 N N . ARG A 1 203 ? -8.384 -5.492 7.583 1.00 98.81 203 ARG A N 1
ATOM 1613 C CA . ARG A 1 203 ? -8.113 -6.932 7.649 1.00 98.81 203 ARG A CA 1
ATOM 1614 C C . ARG A 1 203 ? -6.673 -7.186 8.091 1.00 98.81 203 ARG A C 1
ATOM 1616 O O . ARG A 1 203 ? -5.757 -6.614 7.515 1.00 98.81 203 ARG A O 1
ATOM 1623 N N . ARG A 1 204 ? -6.464 -8.091 9.044 1.00 98.81 204 ARG A N 1
ATOM 1624 C CA . ARG A 1 204 ? -5.140 -8.501 9.528 1.00 98.81 204 ARG A CA 1
ATOM 1625 C C . ARG A 1 204 ? -4.817 -9.918 9.076 1.00 98.81 204 ARG A C 1
ATOM 1627 O O . ARG A 1 204 ? -5.563 -10.846 9.382 1.00 98.81 204 ARG A O 1
ATOM 1634 N N . VAL A 1 205 ? -3.719 -10.067 8.340 1.00 98.69 205 VAL A N 1
ATOM 1635 C CA . VAL A 1 205 ? -3.167 -11.367 7.910 1.00 98.69 205 VAL A CA 1
ATOM 1636 C C . VAL A 1 205 ? -1.991 -11.778 8.795 1.00 98.69 205 VAL A C 1
ATOM 1638 O O . VAL A 1 205 ? -1.897 -12.941 9.171 1.00 98.69 205 VAL A O 1
ATOM 1641 N N . LEU A 1 206 ? -1.133 -10.813 9.138 1.00 98.38 206 LEU A N 1
ATOM 1642 C CA . LEU A 1 206 ? 0.029 -11.009 10.000 1.00 98.38 206 LEU A CA 1
ATOM 1643 C C . LEU A 1 206 ? -0.381 -11.356 11.436 1.00 98.38 206 LEU A C 1
ATOM 1645 O O . LEU A 1 206 ? -1.439 -10.941 11.915 1.00 98.38 206 LEU A O 1
ATOM 1649 N N . SER A 1 207 ? 0.474 -12.104 12.126 1.00 97.31 207 SER A N 1
ATOM 1650 C CA . SER A 1 207 ? 0.230 -12.544 13.499 1.00 97.31 207 SER A CA 1
ATOM 1651 C C . SER A 1 207 ? 0.556 -11.455 14.530 1.00 97.31 207 SER A C 1
ATOM 1653 O O . SER A 1 207 ? 1.146 -10.419 14.222 1.00 97.31 207 SER A O 1
ATOM 1655 N N . ASP A 1 208 ? 0.229 -11.711 15.797 1.00 97.06 208 ASP A N 1
ATOM 1656 C CA . ASP A 1 208 ? 0.672 -10.876 16.921 1.00 97.06 208 ASP A CA 1
ATOM 1657 C C . ASP A 1 208 ? 2.192 -10.948 17.154 1.00 97.06 208 ASP A C 1
ATOM 1659 O O . ASP A 1 208 ? 2.752 -10.041 17.761 1.00 97.06 208 ASP A O 1
ATOM 1663 N N . GLN A 1 209 ? 2.874 -11.982 16.649 1.00 97.62 209 GLN A N 1
ATOM 1664 C CA . GLN A 1 209 ? 4.337 -12.080 16.705 1.00 97.62 209 GLN A CA 1
ATOM 1665 C C . GLN A 1 209 ? 5.012 -11.249 15.608 1.00 97.62 209 GLN A C 1
ATOM 1667 O O . GLN A 1 209 ? 6.108 -10.745 15.816 1.00 97.62 209 GLN A O 1
ATOM 1672 N N . SER A 1 210 ? 4.339 -11.028 14.478 1.00 97.75 210 SER A N 1
ATOM 1673 C CA . SER A 1 210 ? 4.883 -10.351 13.293 1.00 97.75 210 SER A CA 1
ATOM 1674 C C . SER A 1 210 ? 5.295 -8.885 13.515 1.00 97.75 210 SER A C 1
ATOM 1676 O O . SER A 1 210 ? 5.991 -8.320 12.678 1.00 97.75 210 SER A O 1
ATOM 1678 N N . ILE A 1 211 ? 4.887 -8.258 14.626 1.00 96.88 211 ILE A N 1
ATOM 1679 C CA . ILE A 1 211 ? 5.333 -6.910 15.033 1.00 96.88 211 ILE A CA 1
ATOM 1680 C C . ILE A 1 211 ? 6.597 -6.907 15.908 1.00 96.88 211 ILE A C 1
ATOM 1682 O O . ILE A 1 211 ? 7.155 -5.840 16.168 1.00 96.88 211 ILE A O 1
ATOM 1686 N N . LEU A 1 212 ? 7.040 -8.071 16.391 1.00 97.12 212 LEU A N 1
ATOM 1687 C CA . LEU A 1 212 ? 8.197 -8.195 17.272 1.00 97.12 212 LEU A CA 1
ATOM 1688 C C . LEU A 1 212 ? 9.486 -8.265 16.433 1.00 97.12 212 LEU A C 1
ATOM 1690 O O . LEU A 1 212 ? 9.572 -9.119 15.549 1.00 97.12 212 LEU A O 1
ATOM 1694 N N . PRO A 1 213 ? 10.517 -7.446 16.720 1.00 95.62 213 PRO A N 1
ATOM 1695 C CA . PRO A 1 213 ? 11.816 -7.513 16.034 1.00 95.62 213 PRO A CA 1
ATOM 1696 C C . PRO A 1 213 ? 12.496 -8.887 16.104 1.00 95.62 213 PRO A C 1
ATOM 1698 O O . PRO A 1 213 ? 13.258 -9.257 15.219 1.00 95.62 213 PRO A O 1
ATOM 1701 N N . SER A 1 214 ? 12.219 -9.651 17.163 1.00 92.75 214 SER A N 1
ATOM 1702 C CA . SER A 1 214 ? 12.769 -10.987 17.399 1.00 92.75 214 SER A CA 1
ATOM 1703 C C . SER A 1 214 ? 12.019 -12.115 16.682 1.00 92.75 214 SER A C 1
ATOM 1705 O O . SER A 1 214 ? 12.461 -13.262 16.754 1.00 92.75 214 SER A O 1
ATOM 1707 N N . HIS A 1 215 ? 10.892 -11.839 16.016 1.00 94.44 215 HIS A N 1
ATOM 1708 C CA . HIS A 1 215 ? 10.140 -12.870 15.305 1.00 94.44 215 HIS A CA 1
ATOM 1709 C C . HIS A 1 215 ? 10.837 -13.235 13.984 1.00 94.44 215 HIS A C 1
ATOM 1711 O O . HIS A 1 215 ? 10.962 -12.373 13.112 1.00 94.44 215 HIS A O 1
ATOM 1717 N N . PRO A 1 216 ? 11.282 -14.492 13.791 1.00 95.19 216 PRO A N 1
ATOM 1718 C CA . PRO A 1 216 ? 11.908 -14.900 12.543 1.00 95.19 216 PRO A CA 1
ATOM 1719 C C . PRO A 1 216 ? 10.859 -15.013 11.433 1.00 95.19 216 PRO A C 1
ATOM 1721 O O . PRO A 1 216 ? 9.866 -15.724 11.575 1.00 95.19 216 PRO A O 1
ATOM 1724 N N . TYR A 1 217 ? 11.127 -14.374 10.298 1.00 96.75 217 TYR A N 1
ATOM 1725 C CA . TYR A 1 217 ? 10.317 -14.461 9.083 1.00 96.75 217 TYR A CA 1
ATOM 1726 C C . TYR A 1 217 ? 11.184 -14.834 7.878 1.00 96.75 217 TYR A C 1
ATOM 1728 O O . TYR A 1 217 ? 12.414 -14.793 7.928 1.00 96.75 217 TYR A O 1
ATOM 1736 N N . GLN A 1 218 ? 10.535 -15.206 6.777 1.00 95.38 218 GLN A N 1
ATOM 1737 C CA . GLN A 1 218 ? 11.189 -15.438 5.492 1.00 95.38 218 GLN A CA 1
ATOM 1738 C C . GLN A 1 218 ? 10.568 -14.522 4.443 1.00 95.38 218 GLN A C 1
ATOM 1740 O O . GLN A 1 218 ? 9.347 -14.417 4.351 1.00 95.38 218 GLN A O 1
ATOM 1745 N N . ALA A 1 219 ? 11.415 -13.887 3.636 1.00 96.25 219 ALA A N 1
ATOM 1746 C CA . ALA A 1 219 ? 10.997 -13.097 2.490 1.00 96.25 219 ALA A CA 1
ATOM 1747 C C . ALA A 1 219 ? 11.708 -13.615 1.236 1.00 96.25 219 ALA A C 1
ATOM 1749 O O . ALA A 1 219 ? 12.937 -13.678 1.186 1.00 96.25 219 ALA A O 1
ATOM 1750 N N . ALA A 1 220 ? 10.941 -13.964 0.208 1.00 96.69 220 ALA A N 1
ATOM 1751 C CA . ALA A 1 220 ? 11.466 -14.215 -1.126 1.00 96.69 220 ALA A CA 1
ATOM 1752 C C . ALA A 1 220 ? 12.066 -12.925 -1.717 1.00 96.69 220 ALA A C 1
ATOM 1754 O O . ALA A 1 220 ? 11.714 -11.811 -1.311 1.00 96.69 220 ALA A O 1
ATOM 1755 N N . ALA A 1 221 ? 12.945 -13.055 -2.713 1.00 95.56 221 ALA A N 1
ATOM 1756 C CA . ALA A 1 221 ? 13.377 -11.910 -3.515 1.00 95.56 221 ALA A CA 1
ATOM 1757 C C . ALA A 1 221 ? 12.161 -11.239 -4.192 1.00 95.56 221 ALA A C 1
ATOM 1759 O O . ALA A 1 221 ? 11.213 -11.945 -4.547 1.00 95.56 221 ALA A O 1
ATOM 1760 N N . PRO A 1 222 ? 12.149 -9.903 -4.363 1.00 96.69 222 PRO A N 1
ATOM 1761 C CA . PRO A 1 222 ? 11.043 -9.229 -5.028 1.00 96.69 222 PRO A CA 1
ATOM 1762 C C . PRO A 1 222 ? 10.947 -9.664 -6.489 1.00 96.69 222 PRO A C 1
ATOM 1764 O O . PRO A 1 222 ? 11.950 -9.951 -7.147 1.00 96.69 222 PRO A O 1
ATOM 1767 N N . VAL A 1 223 ? 9.724 -9.706 -7.008 1.00 97.25 223 VAL A N 1
ATOM 1768 C CA . VAL A 1 223 ? 9.477 -10.162 -8.371 1.00 97.25 223 VAL A CA 1
ATOM 1769 C C . VAL A 1 223 ? 9.868 -9.074 -9.368 1.00 97.25 223 VAL A C 1
ATOM 1771 O O . VAL A 1 223 ? 9.317 -7.974 -9.369 1.00 97.25 223 VAL A O 1
ATOM 1774 N N . ILE A 1 224 ? 10.786 -9.418 -10.266 1.00 96.56 224 ILE A N 1
ATOM 1775 C CA . ILE A 1 224 ? 11.099 -8.632 -11.460 1.00 96.56 224 ILE A CA 1
ATOM 1776 C C . ILE A 1 224 ? 10.138 -9.068 -12.579 1.00 96.56 224 ILE A C 1
ATOM 1778 O O . ILE A 1 224 ? 9.976 -10.274 -12.794 1.00 96.56 224 ILE A O 1
ATOM 1782 N N . PRO A 1 225 ? 9.462 -8.140 -13.280 1.00 96.19 225 PRO A N 1
ATOM 1783 C CA . PRO A 1 225 ? 8.520 -8.489 -14.330 1.00 96.19 225 PRO A CA 1
ATOM 1784 C C . PRO A 1 225 ? 9.278 -8.933 -15.585 1.00 96.19 225 PRO A C 1
ATOM 1786 O O . PRO A 1 225 ? 10.306 -8.359 -15.941 1.00 96.19 225 PRO A O 1
ATOM 1789 N N . SER A 1 226 ? 8.746 -9.916 -16.315 1.00 94.56 226 SER A N 1
ATOM 1790 C CA . SER A 1 226 ? 9.339 -10.360 -17.587 1.00 94.56 226 SER A CA 1
ATOM 1791 C C . SER A 1 226 ? 9.337 -9.270 -18.665 1.00 94.56 226 SER A C 1
ATOM 1793 O O . SER A 1 226 ? 10.093 -9.352 -19.629 1.00 94.56 226 SER A O 1
ATOM 1795 N N . ILE A 1 227 ? 8.455 -8.274 -18.527 1.00 92.44 227 ILE A N 1
ATOM 1796 C CA . ILE A 1 227 ? 8.356 -7.096 -19.387 1.00 92.44 227 ILE A CA 1
ATOM 1797 C C . ILE A 1 227 ? 8.054 -5.887 -18.500 1.00 92.44 227 ILE A C 1
ATOM 1799 O O . ILE A 1 227 ? 7.009 -5.834 -17.851 1.00 92.44 227 ILE A O 1
ATOM 1803 N N . TYR A 1 228 ? 8.938 -4.897 -18.530 1.00 92.38 228 TYR A N 1
ATOM 1804 C CA . TYR A 1 228 ? 8.684 -3.567 -17.988 1.00 92.38 228 TYR A CA 1
ATOM 1805 C C . TYR A 1 228 ? 7.837 -2.743 -18.973 1.00 92.38 228 TYR A C 1
ATOM 1807 O O . TYR A 1 228 ? 8.160 -2.672 -20.158 1.00 92.38 228 TYR A O 1
ATOM 1815 N N . LYS A 1 229 ? 6.744 -2.128 -18.498 1.00 92.75 229 LYS A N 1
ATOM 1816 C CA . LYS A 1 229 ? 5.924 -1.188 -19.297 1.00 92.75 229 LYS A CA 1
ATOM 1817 C C . LYS A 1 229 ? 6.500 0.218 -19.248 1.00 92.75 229 LYS A C 1
ATOM 1819 O O . LYS A 1 229 ? 6.690 0.841 -20.289 1.00 92.75 229 LYS A O 1
ATOM 1824 N N . LEU A 1 230 ? 6.837 0.653 -18.041 1.00 94.06 230 LEU A N 1
ATOM 1825 C CA . LEU A 1 230 ? 7.810 1.696 -17.781 1.00 94.06 230 LEU A CA 1
ATOM 1826 C C . LEU A 1 230 ? 9.163 1.011 -17.570 1.00 94.06 230 LEU A C 1
ATOM 1828 O O . LEU A 1 230 ? 9.313 0.235 -16.631 1.00 94.06 230 LEU A O 1
ATOM 1832 N N . SER A 1 231 ? 10.133 1.253 -18.450 1.00 92.75 231 SER A N 1
ATOM 1833 C CA . SER A 1 231 ? 11.506 0.769 -18.248 1.00 92.75 231 SER A CA 1
ATOM 1834 C C . SER A 1 231 ? 12.105 1.358 -16.962 1.00 92.75 231 SER A C 1
ATOM 1836 O O . SER A 1 231 ? 11.739 2.478 -16.600 1.00 92.75 231 SER A O 1
ATOM 1838 N N . PRO A 1 232 ? 13.063 0.688 -16.297 1.00 94.56 232 PRO A N 1
ATOM 1839 C CA . PRO A 1 232 ? 13.765 1.280 -15.164 1.00 94.56 232 PRO A CA 1
ATOM 1840 C C . PRO A 1 232 ? 14.457 2.603 -15.520 1.00 94.56 232 PRO A C 1
ATOM 1842 O O . PRO A 1 232 ? 15.226 2.667 -16.477 1.00 94.56 232 PRO A O 1
ATOM 1845 N N . GLN A 1 233 ? 14.170 3.655 -14.747 1.00 94.88 233 GLN A N 1
ATOM 1846 C CA . GLN A 1 233 ? 14.746 5.003 -14.915 1.00 94.88 233 GLN A CA 1
ATOM 1847 C C . GLN A 1 233 ? 16.015 5.229 -14.065 1.00 94.88 233 GLN A C 1
ATOM 1849 O O . GLN A 1 233 ? 16.733 6.206 -14.258 1.00 94.88 233 GLN A O 1
ATOM 1854 N N . LYS A 1 234 ? 16.302 4.311 -13.136 1.00 90.75 234 LYS A N 1
ATOM 1855 C CA . LYS A 1 234 ? 17.563 4.144 -12.393 1.00 90.75 234 LYS A CA 1
ATOM 1856 C C . LYS A 1 234 ? 17.854 2.632 -12.279 1.00 90.75 234 LYS A C 1
ATOM 1858 O O . LYS A 1 234 ? 16.958 1.832 -12.569 1.00 90.75 234 LYS A O 1
ATOM 1863 N N . PRO A 1 235 ? 19.071 2.205 -11.893 1.00 91.88 235 PRO A N 1
ATOM 1864 C CA . PRO A 1 235 ? 19.345 0.798 -11.607 1.00 91.88 235 PRO A CA 1
ATOM 1865 C C . PRO A 1 235 ? 18.381 0.232 -10.554 1.00 91.88 235 PRO A C 1
ATOM 1867 O O . PRO A 1 235 ? 18.099 0.881 -9.550 1.00 91.88 235 PRO A O 1
ATOM 1870 N N . VAL A 1 236 ? 17.886 -0.987 -10.782 1.00 92.31 236 VAL A N 1
ATOM 1871 C CA . VAL A 1 236 ? 17.055 -1.718 -9.814 1.00 92.31 236 VAL A CA 1
ATOM 1872 C C . VAL A 1 236 ? 17.975 -2.320 -8.754 1.00 92.31 236 VAL A C 1
ATOM 1874 O O . VAL A 1 236 ? 18.736 -3.238 -9.054 1.00 92.31 236 VAL A O 1
ATOM 1877 N N . ILE A 1 237 ? 17.904 -1.812 -7.523 1.00 90.38 237 ILE A N 1
ATOM 1878 C CA . ILE A 1 237 ? 18.699 -2.308 -6.390 1.00 90.38 237 ILE A CA 1
ATOM 1879 C C . ILE A 1 237 ? 17.873 -3.354 -5.639 1.00 90.38 237 ILE A C 1
ATOM 1881 O O . ILE A 1 237 ? 16.794 -3.031 -5.147 1.00 90.38 237 ILE A O 1
ATOM 1885 N N . LEU A 1 238 ? 18.324 -4.609 -5.547 1.00 90.31 238 LEU A N 1
ATOM 1886 C CA . LEU A 1 238 ? 17.593 -5.638 -4.791 1.00 90.31 238 LEU A CA 1
ATOM 1887 C C . LEU A 1 238 ? 17.798 -5.468 -3.271 1.00 90.31 238 LEU A C 1
ATOM 1889 O O . LEU A 1 238 ? 18.849 -4.983 -2.848 1.00 90.31 238 LEU A O 1
ATOM 1893 N N . PRO A 1 239 ? 16.848 -5.910 -2.423 1.00 87.31 239 PRO A N 1
ATOM 1894 C CA . PRO A 1 239 ? 17.026 -5.903 -0.972 1.00 87.31 239 PRO A CA 1
ATOM 1895 C C . PRO A 1 239 ? 18.317 -6.622 -0.553 1.00 87.31 239 PRO A C 1
ATOM 1897 O O . PRO A 1 239 ? 18.578 -7.742 -0.991 1.00 87.31 239 PRO A O 1
ATOM 1900 N N . GLY A 1 240 ? 19.123 -5.971 0.289 1.00 81.44 240 GLY A N 1
ATOM 1901 C CA . GLY A 1 240 ? 20.434 -6.471 0.720 1.00 81.44 240 GLY A CA 1
ATOM 1902 C C . GLY A 1 240 ? 21.604 -6.149 -0.222 1.00 81.44 240 GLY A C 1
ATOM 1903 O O . GLY A 1 240 ? 22.738 -6.488 0.106 1.00 81.44 240 GLY A O 1
ATOM 1904 N N . GLN A 1 241 ? 21.372 -5.482 -1.358 1.00 80.19 241 GLN A N 1
ATOM 1905 C CA . GLN A 1 241 ? 22.438 -4.919 -2.192 1.00 80.19 241 GLN A CA 1
ATOM 1906 C C . GLN A 1 241 ? 22.712 -3.459 -1.809 1.00 80.19 241 GLN A C 1
ATOM 1908 O O . GLN A 1 241 ? 21.786 -2.686 -1.574 1.00 80.19 241 GLN A O 1
ATOM 1913 N N . SER A 1 242 ? 23.987 -3.072 -1.774 1.00 65.88 242 SER A N 1
ATOM 1914 C CA . SER A 1 242 ? 24.402 -1.671 -1.654 1.00 65.88 242 SER A CA 1
ATOM 1915 C C . SER A 1 242 ? 24.162 -0.930 -2.969 1.00 65.88 242 SER A C 1
ATOM 1917 O O . SER A 1 242 ? 24.597 -1.411 -4.018 1.00 65.88 242 SER A O 1
ATOM 1919 N N . ASP A 1 243 ? 23.547 0.251 -2.919 1.00 66.12 243 ASP A N 1
ATOM 1920 C CA . ASP A 1 243 ? 23.434 1.137 -4.080 1.00 66.12 243 ASP A CA 1
ATOM 1921 C C . ASP A 1 243 ? 24.828 1.695 -4.453 1.00 66.12 243 ASP A C 1
ATOM 1923 O O . ASP A 1 243 ? 25.429 2.415 -3.652 1.00 66.12 243 ASP A O 1
ATOM 1927 N N . PRO A 1 244 ? 25.377 1.390 -5.647 1.00 52.62 244 PRO A N 1
ATOM 1928 C CA . PRO A 1 244 ? 26.694 1.878 -6.054 1.00 52.62 244 PRO A CA 1
ATOM 1929 C C . PRO A 1 244 ? 26.738 3.396 -6.307 1.00 52.62 244 PRO A C 1
ATOM 1931 O O . PRO A 1 244 ? 27.828 3.944 -6.454 1.00 52.62 244 PRO A O 1
ATOM 1934 N N . GLY A 1 245 ? 25.585 4.072 -6.382 1.00 54.19 245 GLY A N 1
ATOM 1935 C CA . GLY A 1 245 ? 25.474 5.526 -6.518 1.00 54.19 245 GLY A CA 1
ATOM 1936 C C . GLY A 1 245 ? 25.139 6.268 -5.221 1.00 54.19 245 GLY A C 1
ATOM 1937 O O . GLY A 1 245 ? 25.159 7.498 -5.223 1.00 54.19 245 GLY A O 1
ATOM 1938 N N . ASN A 1 246 ? 24.836 5.562 -4.126 1.00 44.53 246 ASN A N 1
ATOM 1939 C CA . ASN A 1 246 ? 24.371 6.170 -2.881 1.00 44.53 246 ASN A CA 1
ATOM 1940 C C . ASN A 1 246 ? 25.017 5.493 -1.663 1.00 44.53 246 ASN A C 1
ATOM 1942 O O . ASN A 1 246 ? 24.574 4.439 -1.206 1.00 44.53 246 ASN A O 1
ATOM 1946 N N . THR A 1 247 ? 26.062 6.115 -1.107 1.00 34.34 247 THR A N 1
ATOM 1947 C CA . THR A 1 247 ? 26.687 5.699 0.160 1.00 34.34 247 THR A CA 1
ATOM 1948 C C . THR A 1 247 ? 25.778 6.016 1.350 1.00 34.34 247 THR A C 1
ATOM 1950 O O . THR A 1 247 ? 26.061 6.913 2.142 1.00 34.34 247 THR A O 1
ATOM 1953 N N . MET A 1 248 ? 24.687 5.261 1.475 1.00 34.19 248 MET A N 1
ATOM 1954 C CA . MET A 1 248 ? 23.854 5.207 2.672 1.00 34.19 248 MET A CA 1
ATOM 1955 C C . MET A 1 248 ? 24.324 4.084 3.600 1.00 34.19 248 MET A C 1
ATOM 1957 O O . MET A 1 248 ? 24.793 3.028 3.175 1.00 34.19 248 MET A O 1
ATOM 1961 N N . ILE A 1 249 ? 24.257 4.382 4.894 1.00 33.19 249 ILE A N 1
ATOM 1962 C CA . ILE A 1 249 ? 24.951 3.676 5.974 1.00 33.19 249 ILE A CA 1
ATOM 1963 C C . ILE A 1 249 ? 24.398 2.244 6.124 1.00 33.19 249 ILE A C 1
ATOM 1965 O O . ILE A 1 249 ? 23.179 2.066 6.082 1.00 33.19 249 ILE A O 1
ATOM 1969 N N . PRO A 1 250 ? 25.246 1.212 6.328 1.00 32.41 250 PRO A N 1
ATOM 1970 C CA . PRO A 1 250 ? 24.756 -0.127 6.638 1.00 32.41 250 PRO A CA 1
ATOM 1971 C C . PRO A 1 250 ? 23.907 -0.085 7.911 1.00 32.41 250 PRO A C 1
ATOM 1973 O O . PRO A 1 250 ? 24.346 0.446 8.931 1.00 32.41 250 PRO A O 1
ATOM 1976 N N . ILE A 1 251 ? 22.705 -0.664 7.854 1.00 39.62 251 ILE A N 1
ATOM 1977 C CA . ILE A 1 251 ? 21.788 -0.744 8.996 1.00 39.62 251 ILE A CA 1
ATOM 1978 C C . ILE A 1 251 ? 22.461 -1.580 10.095 1.00 39.62 251 ILE A C 1
ATOM 1980 O O . ILE A 1 251 ? 22.419 -2.812 10.082 1.00 39.62 251 ILE A O 1
ATOM 1984 N N . LYS A 1 252 ? 23.116 -0.899 11.042 1.00 30.81 252 LYS A N 1
ATOM 1985 C CA . LYS A 1 252 ? 23.585 -1.493 12.296 1.00 30.81 252 LYS A CA 1
ATOM 1986 C C . LYS A 1 252 ? 22.331 -1.959 13.052 1.00 30.81 252 LYS A C 1
ATOM 1988 O O . LYS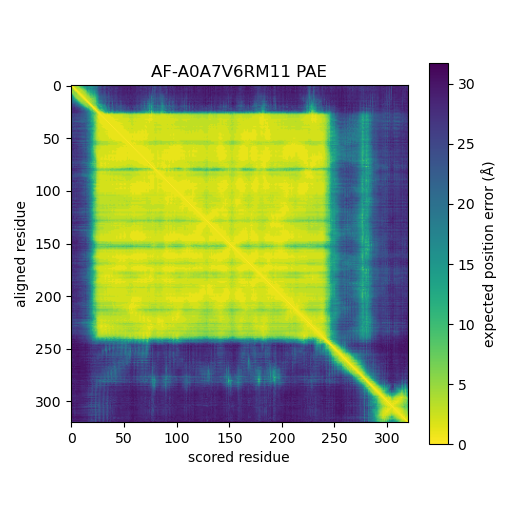 A 1 252 ? 21.398 -1.163 13.169 1.00 30.81 252 LYS A O 1
ATOM 1993 N N . PRO A 1 253 ? 22.282 -3.198 13.577 1.00 34.41 253 PRO A N 1
ATOM 1994 C CA . PRO A 1 253 ? 21.236 -3.587 14.515 1.00 34.41 253 PRO A CA 1
ATOM 1995 C C . PRO A 1 253 ? 21.146 -2.556 15.643 1.00 34.41 253 PRO A C 1
ATOM 1997 O O . PRO A 1 253 ? 22.185 -2.091 16.121 1.00 34.41 253 PRO A O 1
ATOM 2000 N N . ALA A 1 254 ? 19.923 -2.179 16.023 1.00 40.53 254 ALA A N 1
ATOM 2001 C CA . ALA A 1 254 ? 19.699 -1.163 17.042 1.00 40.53 254 ALA A CA 1
ATOM 2002 C C . ALA A 1 254 ? 20.463 -1.518 18.327 1.00 40.53 254 ALA A C 1
ATOM 2004 O O . ALA A 1 254 ? 20.361 -2.635 18.836 1.00 40.53 254 ALA A O 1
ATOM 2005 N N . ASP A 1 255 ? 21.245 -0.559 18.814 1.00 42.75 255 ASP A N 1
ATOM 2006 C CA . ASP A 1 255 ? 21.939 -0.664 20.092 1.00 42.75 255 ASP A CA 1
ATOM 2007 C C . ASP A 1 255 ? 20.876 -0.551 21.198 1.00 42.75 255 ASP A C 1
ATOM 2009 O O . ASP A 1 255 ? 20.183 0.471 21.232 1.00 42.75 255 ASP A O 1
ATOM 2013 N N . PRO A 1 256 ? 20.663 -1.573 22.048 1.00 45.69 256 PRO A N 1
ATOM 2014 C CA . PRO A 1 256 ? 19.545 -1.579 22.994 1.00 45.69 256 PRO A CA 1
ATOM 2015 C C . PRO A 1 256 ? 19.663 -0.511 24.092 1.00 45.69 256 PRO A C 1
ATOM 2017 O O . PRO A 1 256 ? 18.663 -0.217 24.743 1.00 45.69 256 PRO A O 1
ATOM 2020 N N . ASP A 1 257 ? 20.852 0.077 24.266 1.00 52.38 257 ASP A N 1
ATOM 2021 C CA . ASP A 1 257 ? 21.180 1.014 2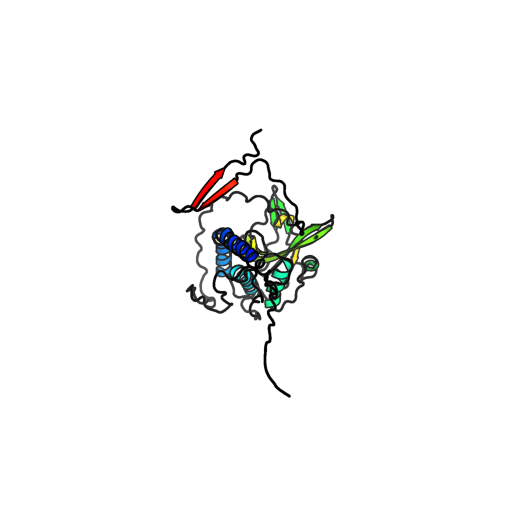5.345 1.00 52.38 257 ASP A CA 1
ATOM 2022 C C . ASP A 1 257 ? 21.248 2.492 24.891 1.00 52.38 257 ASP A C 1
ATOM 2024 O O . ASP A 1 257 ? 21.632 3.362 25.674 1.00 52.38 257 ASP A O 1
ATOM 2028 N N . LEU A 1 258 ? 20.887 2.814 23.639 1.00 37.84 258 LEU A N 1
ATOM 2029 C CA . LEU A 1 258 ? 20.811 4.206 23.171 1.00 37.84 258 LEU A CA 1
ATOM 2030 C C . LEU A 1 258 ? 19.426 4.812 23.434 1.00 37.84 258 LEU A C 1
ATOM 2032 O O . LEU A 1 258 ? 18.431 4.411 22.828 1.00 37.84 258 LEU A O 1
ATOM 2036 N N . GLU A 1 259 ? 19.377 5.834 24.295 1.00 37.69 259 GLU A N 1
ATOM 2037 C CA . GLU A 1 259 ? 18.185 6.672 24.460 1.00 37.69 259 GLU A CA 1
ATOM 2038 C C . GLU A 1 259 ? 17.781 7.319 23.119 1.00 37.69 259 GLU A C 1
ATOM 2040 O O . GLU A 1 259 ? 18.652 7.725 22.337 1.00 37.69 259 GLU A O 1
ATOM 2045 N N . PRO A 1 260 ? 16.472 7.430 22.820 1.00 38.38 260 PRO A N 1
ATOM 2046 C CA . PRO A 1 260 ? 16.015 8.025 21.572 1.00 38.38 260 PRO A CA 1
ATOM 2047 C C . PRO A 1 260 ? 16.439 9.501 21.495 1.00 38.38 260 PRO A C 1
ATOM 2049 O O . PRO A 1 260 ? 16.318 10.223 22.489 1.00 38.38 260 PRO A O 1
ATOM 2052 N N . PRO A 1 261 ? 16.898 9.988 20.327 1.00 36.12 261 PRO A N 1
ATOM 2053 C CA . PRO A 1 261 ? 17.285 11.383 20.179 1.00 36.12 261 PRO A CA 1
ATOM 2054 C C . PRO A 1 261 ? 16.089 12.298 20.456 1.00 36.12 261 PRO A C 1
ATOM 2056 O O . PRO A 1 261 ? 14.979 12.059 19.974 1.00 36.12 261 PRO A O 1
ATOM 2059 N N . VAL A 1 262 ? 16.327 13.373 21.211 1.00 38.41 262 VAL A N 1
ATOM 2060 C CA . VAL A 1 262 ? 15.331 14.424 21.437 1.00 38.41 262 VAL A CA 1
ATOM 2061 C C . VAL A 1 262 ? 15.062 15.112 20.100 1.00 38.41 262 VAL A C 1
ATOM 2063 O O . VAL A 1 262 ? 15.883 15.884 19.610 1.00 38.41 262 VAL A O 1
ATOM 2066 N N . VAL A 1 263 ? 13.919 14.799 19.492 1.00 38.22 263 VAL A N 1
ATOM 2067 C CA . VAL A 1 263 ? 13.482 15.418 18.239 1.00 38.22 263 VAL A CA 1
ATOM 2068 C C . VAL A 1 263 ? 13.028 16.844 18.540 1.00 38.22 263 VAL A C 1
ATOM 2070 O O . VAL A 1 263 ? 11.950 17.047 19.099 1.00 38.22 263 VAL A O 1
ATOM 2073 N N . GLU A 1 264 ? 13.836 17.838 18.163 1.00 38.56 264 GLU A N 1
ATOM 2074 C CA . GLU A 1 264 ? 13.357 19.219 18.078 1.00 38.56 264 GLU A CA 1
ATOM 2075 C C . GLU A 1 264 ? 12.211 19.284 17.066 1.00 38.56 264 GLU A C 1
ATOM 2077 O O . GLU A 1 264 ? 12.345 18.885 15.908 1.00 38.56 264 GLU A O 1
ATOM 2082 N N . GLN A 1 265 ? 11.058 19.753 17.535 1.00 31.86 265 GLN A N 1
ATOM 2083 C CA . GLN A 1 265 ? 9.824 19.799 16.766 1.00 31.86 265 GLN A CA 1
ATOM 2084 C C . GLN A 1 265 ? 9.941 20.879 15.672 1.00 31.86 265 GLN A C 1
ATOM 2086 O O . GLN A 1 265 ? 10.070 22.058 16.014 1.00 31.86 265 GLN A O 1
ATOM 2091 N N . PRO A 1 266 ? 9.902 20.526 14.370 1.00 37.53 266 PRO A N 1
ATOM 2092 C CA . PRO A 1 266 ? 9.996 21.518 13.304 1.00 37.53 266 PRO A CA 1
ATOM 2093 C C . PRO A 1 266 ? 8.813 22.488 13.342 1.00 37.53 266 PRO A C 1
ATOM 2095 O O . PRO A 1 266 ? 7.701 22.108 13.717 1.00 37.53 266 PRO A O 1
ATOM 2098 N N . ALA A 1 267 ? 9.050 23.731 12.920 1.00 38.72 267 ALA A N 1
ATOM 2099 C CA . ALA A 1 267 ? 7.995 24.730 12.797 1.00 38.72 267 ALA A CA 1
ATOM 2100 C C . ALA A 1 267 ? 6.876 24.238 11.861 1.00 38.72 267 ALA A C 1
ATOM 2102 O O . ALA A 1 267 ? 7.137 23.646 10.812 1.00 38.72 267 ALA A O 1
ATOM 2103 N N . GLU A 1 268 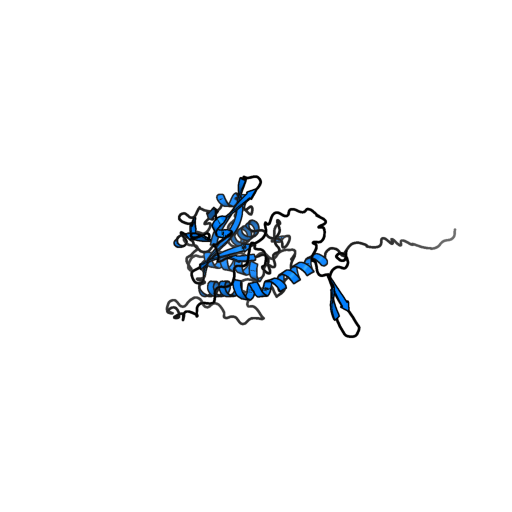? 5.632 24.494 12.263 1.00 33.38 268 GLU A N 1
ATOM 2104 C CA . GLU A 1 268 ? 4.423 24.045 11.575 1.00 33.38 268 GLU A CA 1
ATOM 2105 C C . GLU A 1 268 ? 4.376 24.626 10.142 1.00 33.38 268 GLU A C 1
ATOM 2107 O O . GLU A 1 268 ? 4.412 25.851 9.988 1.00 33.38 268 GLU A O 1
ATOM 2112 N N . PRO A 1 269 ? 4.346 23.799 9.077 1.00 35.38 269 PRO A N 1
ATOM 2113 C CA . PRO A 1 269 ? 4.276 24.305 7.711 1.00 35.38 269 PRO A CA 1
ATOM 2114 C C . PRO A 1 269 ? 2.900 24.922 7.434 1.00 35.38 269 PRO A C 1
ATOM 2116 O O . PRO A 1 269 ? 1.872 24.386 7.855 1.00 35.38 269 PRO A O 1
ATOM 2119 N N . GLU A 1 270 ? 2.870 26.033 6.691 1.00 33.06 270 GLU A N 1
ATOM 2120 C CA . GLU A 1 270 ? 1.611 26.684 6.310 1.00 33.06 270 GLU A CA 1
ATOM 2121 C C . GLU A 1 270 ? 0.675 25.714 5.558 1.00 33.06 270 GLU A C 1
ATOM 2123 O O . GLU A 1 270 ? 1.137 24.903 4.747 1.00 33.06 270 GLU A O 1
ATOM 2128 N N . PRO A 1 271 ? -0.650 25.785 5.796 1.00 30.56 271 PRO A N 1
ATOM 2129 C CA . PRO A 1 271 ? -1.598 24.825 5.247 1.00 30.56 271 PRO A CA 1
ATOM 2130 C C . PRO A 1 271 ? -1.660 24.910 3.719 1.00 30.56 271 PRO A C 1
ATOM 2132 O O . PRO A 1 271 ? -2.177 25.872 3.146 1.00 30.56 271 PRO A O 1
ATOM 2135 N N . SER A 1 272 ? -1.190 23.854 3.055 1.00 34.81 272 SER A N 1
ATOM 2136 C CA . SER A 1 272 ? -1.311 23.702 1.610 1.00 34.81 272 SER A CA 1
ATOM 2137 C C . SER A 1 272 ? -2.782 23.635 1.181 1.00 34.81 272 SER A C 1
ATOM 2139 O O . SER A 1 272 ? -3.632 23.002 1.817 1.00 34.81 272 SER A O 1
ATOM 2141 N N . LEU A 1 273 ? -3.097 24.332 0.086 1.00 29.86 273 LEU A N 1
ATOM 2142 C CA . LEU A 1 273 ? -4.444 24.370 -0.481 1.00 29.86 273 LEU A CA 1
ATOM 2143 C C . LEU A 1 273 ? -4.892 22.960 -0.912 1.00 29.86 273 LEU A C 1
ATOM 2145 O O . LEU A 1 273 ? -4.075 22.187 -1.419 1.00 29.86 273 LEU A O 1
ATOM 2149 N N . PRO A 1 274 ? -6.180 22.608 -0.742 1.00 35.03 274 PRO A N 1
ATOM 2150 C CA . PRO A 1 274 ? -6.667 21.280 -1.085 1.00 35.03 274 PRO A CA 1
ATOM 2151 C C . PRO A 1 274 ? -6.553 21.028 -2.592 1.00 35.03 274 PRO A C 1
ATOM 2153 O O . PRO A 1 274 ? -7.172 21.724 -3.393 1.00 35.03 274 PRO A O 1
ATOM 2156 N N . SER A 1 275 ? -5.806 19.988 -2.966 1.00 37.50 275 SER A N 1
ATOM 2157 C CA . SER A 1 275 ? -5.865 19.416 -4.312 1.00 37.50 275 SER A CA 1
ATOM 2158 C C . SER A 1 275 ? -7.257 18.811 -4.530 1.00 37.50 275 SER A C 1
ATOM 2160 O O . SER A 1 275 ? -7.644 17.844 -3.867 1.00 37.50 275 SER A O 1
ATOM 2162 N N . ASP A 1 276 ? -8.046 19.442 -5.397 1.00 38.50 276 ASP A N 1
ATOM 2163 C CA . ASP A 1 276 ? -9.445 19.092 -5.632 1.00 38.50 276 ASP A CA 1
ATOM 2164 C C . ASP A 1 276 ? -9.610 17.770 -6.402 1.00 38.50 276 ASP A C 1
ATOM 2166 O O . ASP A 1 276 ? -9.019 17.567 -7.457 1.00 38.50 276 ASP A O 1
ATOM 2170 N N . LYS A 1 277 ? -10.532 16.928 -5.910 1.00 38.62 277 LYS A N 1
ATOM 2171 C CA . LYS A 1 277 ? -11.247 15.851 -6.632 1.00 38.62 277 LYS A CA 1
ATOM 2172 C C . LYS A 1 277 ? -10.431 15.014 -7.635 1.00 38.62 277 LYS A C 1
ATOM 2174 O O . LYS A 1 277 ? -10.427 15.285 -8.836 1.00 38.62 277 LYS A O 1
ATOM 2179 N N . GLU A 1 278 ? -9.940 13.859 -7.184 1.00 46.97 278 GLU A N 1
ATOM 2180 C CA . GLU A 1 278 ? -9.548 12.781 -8.104 1.00 46.97 278 GLU A CA 1
ATOM 2181 C C . GLU A 1 278 ? -10.767 12.332 -8.958 1.00 46.97 278 GLU A C 1
ATOM 2183 O O . GLU A 1 278 ? -11.838 12.059 -8.398 1.00 46.97 278 GLU A O 1
ATOM 2188 N N . PRO A 1 279 ? -10.663 12.261 -10.301 1.00 35.22 279 PRO A N 1
ATOM 2189 C CA . PRO A 1 279 ? -11.790 11.904 -11.162 1.00 35.22 279 PRO A CA 1
ATOM 2190 C C . PRO A 1 279 ? -12.095 10.398 -11.157 1.00 35.22 279 PRO A C 1
ATOM 2192 O O . PRO A 1 279 ? -11.206 9.550 -11.042 1.00 35.22 279 PRO A O 1
ATOM 2195 N N . SER A 1 280 ? -13.375 10.063 -11.356 1.00 37.84 280 SER A N 1
ATOM 2196 C CA . SER A 1 280 ? -13.893 8.689 -11.396 1.00 37.84 280 SER A CA 1
ATOM 2197 C C . SER A 1 280 ? -13.092 7.779 -12.333 1.00 37.84 280 SER A C 1
ATOM 2199 O O . SER A 1 280 ? -12.915 8.086 -13.510 1.00 37.84 280 SER A O 1
ATOM 2201 N N . GLN A 1 281 ? -12.657 6.627 -11.820 1.00 49.19 281 GLN A N 1
ATOM 2202 C CA . GLN A 1 281 ? -11.791 5.682 -12.538 1.00 49.19 281 GLN A CA 1
ATOM 2203 C C . GLN A 1 281 ? -12.539 4.738 -13.506 1.00 49.19 281 GLN A C 1
ATOM 2205 O O . GLN A 1 281 ? -11.911 3.855 -14.079 1.00 49.19 281 GLN A O 1
ATOM 2210 N N . ASP A 1 282 ? -13.843 4.934 -13.720 1.00 39.47 282 ASP A N 1
ATOM 2211 C CA . ASP A 1 282 ? -14.637 4.166 -14.686 1.00 39.47 282 ASP A CA 1
ATOM 2212 C C . ASP A 1 282 ? -14.533 4.799 -16.088 1.00 39.47 282 ASP A C 1
ATOM 2214 O O . ASP A 1 282 ? -15.436 5.494 -16.556 1.00 39.47 282 ASP A O 1
ATOM 2218 N N . GLN A 1 283 ? -13.412 4.545 -16.766 1.00 34.12 283 GLN A N 1
ATOM 2219 C CA . GLN A 1 283 ? -13.336 4.571 -18.229 1.00 34.12 283 GLN A CA 1
ATOM 2220 C C . GLN A 1 283 ? -12.802 3.221 -18.716 1.00 34.12 283 GLN A C 1
ATOM 2222 O O . GLN A 1 283 ? -11.607 3.051 -18.946 1.00 34.12 283 GLN A O 1
ATOM 2227 N N . ASP A 1 284 ? -13.725 2.262 -18.846 1.00 36.22 284 ASP A N 1
ATOM 2228 C CA . ASP A 1 284 ? -13.552 1.104 -19.728 1.00 36.22 284 ASP A CA 1
ATOM 2229 C C . ASP A 1 284 ? -13.333 1.602 -21.176 1.00 36.22 284 ASP A C 1
ATOM 2231 O O . ASP A 1 284 ? -13.877 2.640 -21.564 1.00 36.22 284 ASP A O 1
ATOM 2235 N N . ASP A 1 285 ? -12.563 0.857 -21.978 1.00 38.84 285 ASP A N 1
ATOM 2236 C CA . ASP A 1 285 ? -12.174 1.209 -23.354 1.00 38.84 285 ASP A CA 1
ATOM 2237 C C . ASP A 1 285 ? -13.367 1.572 -24.266 1.00 38.84 285 ASP A C 1
ATOM 2239 O O . ASP A 1 285 ? -13.972 0.716 -24.918 1.00 38.84 285 ASP A O 1
ATOM 2243 N N . GLN A 1 286 ? -13.659 2.869 -24.401 1.00 28.09 286 GLN A N 1
ATOM 2244 C CA . GLN A 1 286 ? -14.430 3.403 -25.522 1.00 28.09 286 GLN A CA 1
ATOM 2245 C C . GLN A 1 286 ? -13.681 4.537 -26.212 1.00 28.09 286 GLN A C 1
ATOM 2247 O O . GLN A 1 286 ? -13.365 5.571 -25.625 1.00 28.09 286 GLN A O 1
ATOM 2252 N N . LEU A 1 287 ? -13.451 4.342 -27.511 1.00 35.62 287 LEU A N 1
ATOM 2253 C CA . LEU A 1 287 ? -12.757 5.268 -28.399 1.00 35.62 287 LEU A CA 1
ATOM 2254 C C . LEU A 1 287 ? -13.666 6.458 -28.771 1.00 35.62 287 LEU A C 1
ATOM 2256 O O . LEU A 1 287 ? -14.080 6.626 -29.921 1.00 35.62 287 LEU A O 1
ATOM 2260 N N . VAL A 1 288 ? -14.022 7.275 -27.777 1.00 31.86 288 VAL A N 1
ATOM 2261 C CA . VAL A 1 288 ? -14.875 8.453 -27.958 1.00 31.86 288 VAL A CA 1
ATOM 2262 C C . VAL A 1 288 ? -14.076 9.553 -28.654 1.00 31.86 288 VAL A C 1
ATOM 2264 O O . VAL A 1 288 ? -13.158 10.138 -28.081 1.00 31.86 288 VAL A O 1
ATOM 2267 N N . LYS A 1 289 ? -14.461 9.882 -29.892 1.00 36.97 289 LYS A N 1
ATOM 2268 C CA . LYS A 1 289 ? -14.006 11.099 -30.578 1.00 36.97 289 LYS A CA 1
ATOM 2269 C C . LYS A 1 289 ? -14.564 12.321 -29.843 1.00 36.97 289 LYS A C 1
ATOM 2271 O O . LYS A 1 289 ? -15.693 12.735 -30.108 1.00 36.97 289 LYS A O 1
ATOM 2276 N N . SER A 1 290 ? -13.794 12.886 -28.919 1.00 34.50 290 SER A N 1
ATOM 2277 C CA . SER A 1 290 ? -14.162 14.123 -28.234 1.00 34.50 290 SER A CA 1
ATOM 2278 C C . SER A 1 290 ? -14.206 15.294 -29.221 1.00 34.50 290 SER A C 1
ATOM 2280 O O . SER A 1 290 ? -13.298 15.503 -30.026 1.00 34.50 290 SER A O 1
ATOM 2282 N N . GLN A 1 291 ? -15.294 16.063 -29.176 1.00 35.34 291 GLN A N 1
ATOM 2283 C CA . GLN A 1 291 ? -15.384 17.348 -29.870 1.00 35.34 291 GLN A CA 1
ATOM 2284 C C . GLN A 1 291 ? -14.581 18.396 -29.072 1.00 35.34 291 GLN A C 1
ATOM 2286 O O . GLN A 1 291 ? -14.634 18.376 -27.839 1.00 35.34 291 GLN A O 1
ATOM 2291 N N . PRO A 1 292 ? -13.826 19.297 -29.728 1.00 38.44 292 PRO A N 1
ATOM 2292 C CA . PRO A 1 292 ? -12.996 20.277 -29.033 1.00 38.44 292 PRO A CA 1
ATOM 2293 C C . PRO A 1 292 ? -13.847 21.311 -28.282 1.00 38.44 292 PRO A C 1
ATOM 2295 O O . PRO A 1 292 ? -14.868 21.780 -28.782 1.00 38.44 292 PRO A O 1
ATOM 2298 N N . THR A 1 293 ? -13.409 21.693 -27.081 1.00 45.44 293 THR A N 1
ATOM 2299 C CA . THR A 1 293 ? -14.111 22.679 -26.247 1.00 45.44 293 THR A CA 1
ATOM 2300 C C . THR A 1 293 ? -13.804 24.125 -26.675 1.00 45.44 293 THR A C 1
ATOM 2302 O O . THR A 1 293 ? -12.718 24.399 -27.196 1.00 45.44 293 THR A O 1
ATOM 2305 N N . PRO A 1 294 ? -14.714 25.098 -26.437 1.00 45.38 294 PRO A N 1
ATOM 2306 C CA . PRO A 1 294 ? -14.671 26.390 -27.135 1.00 45.38 294 PRO A CA 1
ATOM 2307 C C . PRO A 1 294 ? -13.538 27.355 -26.754 1.00 45.38 294 PRO A C 1
ATOM 2309 O O . PRO A 1 294 ? -13.482 28.438 -27.317 1.00 45.38 294 PRO A O 1
ATOM 2312 N N . ASN A 1 295 ? -12.647 27.020 -25.816 1.00 52.56 295 ASN A N 1
ATOM 2313 C CA . ASN A 1 295 ? -11.614 27.938 -25.303 1.00 52.56 295 ASN A CA 1
ATOM 2314 C C . ASN A 1 295 ? -10.177 27.385 -25.388 1.00 52.56 295 ASN A C 1
ATOM 2316 O O . ASN A 1 295 ? -9.274 27.896 -24.725 1.00 52.56 295 ASN A O 1
ATOM 2320 N N . ALA A 1 296 ? -9.941 26.353 -26.204 1.00 54.72 296 ALA A N 1
ATOM 2321 C CA . ALA A 1 296 ? -8.606 25.791 -26.389 1.00 54.72 296 ALA A CA 1
ATOM 2322 C C . ALA A 1 296 ? -7.652 26.773 -27.106 1.00 54.72 296 ALA A C 1
ATOM 2324 O O . ALA A 1 296 ? -7.901 27.209 -28.235 1.00 54.72 296 ALA A O 1
ATOM 2325 N N . TRP A 1 297 ? -6.525 27.080 -26.460 1.00 65.38 297 TRP A N 1
ATOM 2326 C CA . TRP A 1 297 ? -5.357 27.658 -27.126 1.00 65.38 297 TRP A CA 1
ATOM 2327 C C . TRP A 1 297 ? -4.621 26.560 -27.890 1.00 65.38 297 TRP A C 1
ATOM 2329 O O . TRP A 1 297 ? -4.432 25.465 -27.364 1.00 65.38 297 TRP A O 1
ATOM 2339 N N . VAL A 1 298 ? -4.181 26.858 -29.111 1.00 57.75 298 VAL A N 1
ATOM 2340 C CA . VAL A 1 298 ? -3.387 25.926 -29.913 1.00 57.75 298 VAL A CA 1
ATOM 2341 C C . VAL A 1 298 ? -1.932 26.372 -29.851 1.00 57.75 298 VAL A C 1
ATOM 2343 O O . VAL A 1 298 ? -1.597 27.497 -30.228 1.00 57.75 298 VAL A O 1
ATOM 2346 N N . SER A 1 299 ? -1.060 25.493 -29.362 1.00 62.91 299 SER A N 1
ATOM 2347 C CA . SER A 1 299 ? 0.384 25.665 -29.469 1.00 62.91 299 SER A CA 1
ATOM 2348 C C . SER A 1 299 ? 0.876 25.058 -30.782 1.00 62.91 299 SER A C 1
ATOM 2350 O O . SER A 1 299 ? 0.553 23.922 -31.128 1.00 62.91 299 SER A O 1
ATOM 2352 N N . GLN A 1 300 ? 1.682 25.813 -31.524 1.00 72.62 300 GLN A N 1
ATOM 2353 C CA . GLN A 1 300 ? 2.494 25.273 -32.611 1.00 72.62 300 GLN A CA 1
ATOM 2354 C C . GLN A 1 300 ? 3.968 25.413 -32.248 1.00 72.62 300 GLN A C 1
ATOM 2356 O O . GLN A 1 300 ? 4.449 26.501 -31.922 1.00 72.62 300 GLN A O 1
ATOM 2361 N N . ILE A 1 301 ? 4.681 24.289 -32.298 1.00 68.81 301 ILE A N 1
ATOM 2362 C CA . ILE A 1 301 ? 6.125 24.220 -32.082 1.00 68.81 301 ILE A CA 1
ATOM 2363 C C . ILE A 1 301 ? 6.785 24.267 -33.457 1.00 68.81 301 ILE A C 1
ATOM 2365 O O . ILE A 1 301 ? 6.672 23.324 -34.237 1.00 68.81 301 ILE A O 1
ATOM 2369 N N . ILE A 1 302 ? 7.474 25.366 -33.757 1.00 72.94 302 ILE A N 1
ATOM 2370 C CA . ILE A 1 302 ? 8.195 25.552 -35.017 1.00 72.94 302 ILE A CA 1
ATOM 2371 C C . ILE A 1 302 ? 9.689 25.469 -34.722 1.00 72.94 302 ILE A C 1
ATOM 2373 O O . ILE A 1 302 ? 10.238 26.262 -33.952 1.00 72.94 302 ILE A O 1
ATOM 2377 N N . LYS A 1 303 ? 10.360 24.497 -35.341 1.00 55.03 303 LYS A N 1
ATOM 2378 C CA . LYS A 1 303 ? 11.815 24.365 -35.288 1.00 55.03 303 LYS A CA 1
ATOM 2379 C C . LYS A 1 303 ? 12.418 25.177 -36.432 1.00 55.03 303 LYS A C 1
ATOM 2381 O O . LYS A 1 303 ? 12.031 25.002 -37.581 1.00 55.03 303 LYS A O 1
ATOM 2386 N N . THR A 1 304 ? 13.332 26.079 -36.100 1.00 79.81 304 THR A N 1
ATOM 2387 C CA . THR A 1 304 ? 14.031 26.953 -37.051 1.00 79.81 304 THR A CA 1
ATOM 2388 C C . THR A 1 304 ? 15.537 26.776 -36.904 1.00 79.81 304 THR A C 1
ATOM 2390 O O . THR A 1 304 ? 16.005 26.296 -35.870 1.00 79.81 304 THR A O 1
ATOM 2393 N N . ASP A 1 305 ? 16.308 27.256 -37.877 1.00 60.72 305 ASP A N 1
ATOM 2394 C CA . ASP A 1 305 ? 17.780 27.217 -37.850 1.00 60.72 305 ASP A CA 1
ATOM 2395 C C . ASP A 1 305 ? 18.393 28.026 -36.686 1.00 60.72 305 ASP A C 1
ATOM 2397 O O . ASP A 1 305 ? 19.584 27.930 -36.409 1.00 60.72 305 ASP A O 1
ATOM 2401 N N . ARG A 1 306 ? 17.575 28.820 -35.976 1.00 62.88 306 ARG A N 1
ATOM 2402 C CA . ARG A 1 306 ? 17.943 29.574 -34.764 1.00 62.88 306 ARG A CA 1
ATOM 2403 C C . ARG A 1 306 ? 17.307 29.012 -33.484 1.00 62.88 306 ARG A C 1
ATOM 2405 O O . ARG A 1 306 ? 17.207 29.723 -32.488 1.00 62.88 306 ARG A O 1
ATOM 2412 N N . GLY A 1 307 ? 16.851 27.759 -33.513 1.00 66.38 307 GLY A N 1
ATOM 2413 C CA . GLY A 1 307 ? 16.247 27.059 -32.377 1.00 66.38 307 GLY A CA 1
ATOM 2414 C C . GLY A 1 307 ? 14.730 26.874 -32.478 1.00 66.38 307 GLY A C 1
ATOM 2415 O O . GLY A 1 307 ? 14.100 27.139 -33.506 1.00 66.38 307 GLY A O 1
ATOM 2416 N N . ILE A 1 308 ? 14.140 26.369 -31.394 1.00 76.12 308 ILE A N 1
ATOM 2417 C CA . ILE A 1 308 ? 12.704 26.083 -31.290 1.00 76.12 308 ILE A CA 1
ATOM 2418 C C . ILE A 1 308 ? 11.961 27.339 -30.826 1.00 76.12 308 ILE A C 1
ATOM 2420 O O . ILE A 1 308 ? 12.354 27.972 -29.849 1.00 76.12 308 ILE A O 1
ATOM 2424 N N . ARG A 1 309 ? 10.855 27.675 -31.497 1.00 70.75 309 ARG A N 1
ATOM 2425 C CA . ARG A 1 309 ? 9.888 28.678 -31.039 1.00 70.75 309 ARG A CA 1
ATOM 2426 C C . ARG A 1 309 ? 8.531 28.024 -30.817 1.00 70.75 309 ARG A C 1
ATOM 2428 O O . ARG A 1 309 ? 8.052 27.282 -31.672 1.00 70.75 309 ARG A O 1
ATOM 2435 N N . ILE A 1 310 ? 7.907 28.339 -29.687 1.00 75.88 310 ILE A N 1
ATOM 2436 C CA . ILE A 1 310 ? 6.520 27.972 -29.395 1.00 75.88 310 ILE A CA 1
ATOM 2437 C C . ILE A 1 310 ? 5.667 29.207 -29.670 1.00 75.88 310 ILE A C 1
ATOM 2439 O O . ILE A 1 310 ? 5.913 30.267 -29.098 1.00 75.88 310 ILE A O 1
ATOM 2443 N N . ILE A 1 311 ? 4.682 29.078 -30.556 1.00 74.56 311 ILE A N 1
ATOM 2444 C CA . ILE A 1 311 ? 3.712 30.135 -30.842 1.00 74.56 311 ILE A CA 1
ATOM 2445 C C . ILE A 1 311 ? 2.359 29.682 -30.299 1.00 74.56 311 ILE A C 1
ATOM 2447 O O . ILE A 1 311 ? 1.859 28.622 -30.674 1.00 74.56 311 ILE A O 1
ATOM 2451 N N . LEU A 1 312 ? 1.780 30.486 -29.408 1.00 71.12 312 LEU A N 1
ATOM 2452 C CA . LEU A 1 312 ? 0.428 30.294 -28.892 1.00 71.12 312 LEU A CA 1
ATOM 2453 C C . LEU A 1 312 ? -0.536 31.143 -29.718 1.00 71.12 312 LEU A C 1
ATOM 2455 O O . LEU A 1 312 ? -0.445 32.371 -29.714 1.00 71.12 312 LEU A O 1
ATOM 2459 N N . THR A 1 313 ? -1.473 30.502 -30.412 1.00 74.12 313 THR A N 1
ATOM 2460 C CA . THR A 1 313 ? -2.540 31.191 -31.146 1.00 74.12 313 THR A CA 1
ATOM 2461 C C . THR A 1 313 ? -3.905 30.784 -30.601 1.00 74.12 313 THR A C 1
ATOM 2463 O O . THR A 1 313 ? -4.126 29.652 -30.161 1.00 74.12 313 THR A O 1
ATOM 2466 N N . ARG A 1 314 ? -4.853 31.729 -30.594 1.00 66.31 314 ARG A N 1
ATOM 2467 C CA . ARG A 1 314 ? -6.262 31.386 -30.364 1.00 66.31 314 ARG A CA 1
ATOM 2468 C C . ARG A 1 314 ? -6.777 30.646 -31.590 1.00 66.31 314 ARG A C 1
ATOM 2470 O O . ARG A 1 314 ? -6.496 31.073 -32.709 1.00 66.31 314 ARG A O 1
ATOM 2477 N N . ASN A 1 315 ? -7.543 29.580 -31.368 1.00 63.38 315 ASN A N 1
ATOM 2478 C CA . ASN A 1 315 ? -8.151 28.803 -32.441 1.00 63.38 315 ASN A CA 1
ATOM 2479 C C . ASN A 1 315 ? -8.955 29.731 -33.388 1.00 63.38 315 ASN A C 1
ATOM 2481 O O . ASN A 1 315 ? -9.889 30.394 -32.923 1.00 63.38 315 ASN A O 1
ATOM 2485 N N . PRO A 1 316 ? -8.613 29.818 -34.691 1.00 55.84 316 PRO A N 1
ATOM 2486 C CA . PRO A 1 316 ? -9.278 30.729 -35.622 1.00 55.84 316 PRO A CA 1
ATOM 2487 C C . PRO A 1 316 ? -10.746 30.367 -35.891 1.00 55.84 316 PRO A C 1
ATOM 2489 O O . PRO A 1 316 ? -11.484 31.227 -36.359 1.00 55.84 316 PRO A O 1
ATOM 2492 N N . ALA A 1 317 ? -11.192 29.154 -35.536 1.00 58.44 317 ALA A N 1
ATOM 2493 C CA . ALA A 1 317 ? -12.592 28.728 -35.635 1.00 58.44 317 ALA A CA 1
ATOM 2494 C C . ALA A 1 317 ? -13.567 29.491 -34.706 1.00 58.44 317 ALA A C 1
ATOM 2496 O O . ALA A 1 317 ? -14.768 29.278 -34.794 1.00 58.44 317 ALA A O 1
ATOM 2497 N N . ASN A 1 318 ? -13.067 30.379 -33.835 1.00 57.06 318 ASN A N 1
ATOM 2498 C CA . ASN A 1 318 ? -13.864 31.198 -32.913 1.00 57.06 318 ASN A CA 1
ATOM 2499 C C . ASN A 1 318 ? -13.910 32.691 -33.308 1.00 57.06 318 ASN A C 1
ATOM 2501 O O . ASN A 1 318 ? -13.929 33.571 -32.441 1.00 57.06 318 ASN A O 1
ATOM 2505 N N . ARG A 1 319 ? -13.876 33.010 -34.606 1.00 54.91 319 ARG A N 1
ATOM 2506 C CA . ARG A 1 319 ? -14.214 34.351 -35.106 1.00 54.91 319 ARG A CA 1
ATOM 2507 C C . ARG A 1 319 ? -15.401 34.263 -36.064 1.00 54.91 319 ARG A C 1
ATOM 2509 O O . ARG A 1 319 ? -15.183 34.021 -37.247 1.00 54.91 319 ARG A O 1
ATOM 2516 N N . LEU A 1 320 ? -16.571 34.614 -35.511 1.00 46.66 320 LEU A N 1
ATOM 2517 C CA . LEU A 1 320 ? -17.918 34.606 -36.108 1.00 46.66 320 LEU A CA 1
ATOM 2518 C C . LEU A 1 320 ? -18.552 33.209 -36.182 1.00 46.66 320 LEU A C 1
ATOM 2520 O O . LEU A 1 320 ? -17.969 32.328 -36.842 1.00 46.66 320 LEU A O 1
#

Mean predicted aligned error: 13.71 Å

Sequence (320 aa):
MKKWITLLLCVCLTLFMSSTALAASSSTYIQDYYDNTPHYQSHEQPLVDAFRAQNNGSEAHALVERAIWYMENGYMIYGHSKYPTSGLIDCSNFVSLVYKDFGYNITSAARKYGTVGQKVSGVYTQKINGKYVLKGTENLRPGDIFTFWKVKNGERYIGHVAIYMGKINGEPCIIHTAKGHPTAIGITNNFSWWYGEHFNSVRRVLSDQSILPSHPYQAAAPVIPSIYKLSPQKPVILPGQSDPGNTMIPIKPADPDLEPPVVEQPAEPEPSLPSDKEPSQDQDDQLVKSQPTPNAWVSQIIKTDRGIRIILTRNPANRL

Foldseek 3Di:
DDDDDDDDDPDPPPDDPDDPPQPVLQVVLQVLLVQLVVVCVPPVVLQVVLLVVPQQQFLLLVLVVLLVLCQQFVLADDDDDACQAASYDAFLNSLQQSCVQQVDRDDSDQQCCVVAAAFQPFWAWDQDPNWIDITSLVSDDRQKKWFFWDDDPNDIGGDHIWTWSHQGPNFTKTWGQDPSGSRSIGMDRDLGPRNRVRTDTIHDNDDPRRRPNPDDTGGHKRRHHPDNSHDDPDDSATPPGDDPVDPDPPPDNDDPPDDDDDDDDDDDDDDDDDPDDDDDPPDDDDPDPDDDDQFDWDWDWDQDPVGIDIDTDTDPVPDD

Solvent-accessible surface area (backbone atoms only — not comparable to full-atom values): 19612 Å² total; per-residue (Å²): 144,87,86,82,90,87,83,90,81,89,76,83,82,74,77,91,82,86,80,75,77,71,66,63,62,37,56,52,44,50,48,49,23,60,72,17,39,65,52,41,64,74,54,44,45,61,51,51,52,52,45,59,75,68,55,66,71,8,45,21,49,49,46,38,49,48,48,50,45,40,38,78,57,50,31,29,36,75,35,99,50,60,32,59,73,51,15,18,30,35,31,25,42,47,56,22,49,48,39,40,34,54,72,42,88,55,74,57,47,42,71,55,52,90,72,43,60,43,77,50,68,75,51,50,60,44,80,52,97,90,31,23,42,79,42,42,69,87,70,61,54,39,48,27,32,39,34,22,48,41,73,60,96,87,44,79,42,40,66,40,39,32,33,25,63,34,68,49,100,84,37,57,28,32,41,31,58,39,85,81,31,48,15,24,31,41,70,48,58,76,34,47,47,70,61,22,72,28,53,66,48,39,25,35,73,75,58,89,54,30,71,35,57,83,42,88,75,64,70,58,78,82,85,73,42,80,34,62,51,29,68,78,91,62,87,74,74,56,93,93,56,81,53,93,90,50,97,69,79,79,85,68,78,81,65,92,84,64,78,78,80,85,76,79,80,73,80,84,75,78,86,75,77,80,85,77,75,87,76,84,84,85,72,75,99,65,94,71,84,76,78,85,67,100,78,57,70,43,77,46,80,48,80,48,103,90,46,78,44,79,47,80,43,73,54,73,87,77,68,128

Secondary structure (DSSP, 8-state):
--------------------SSHHHHHHHHHHHHHHHHHIIIIIHHHHHHHHHT----HHHHHHHHHHHHHHH---EESSS-HHHHSEE-HHHHHHHHHHHTT----S-GGGGGGSSEEESS-EEEEETTEEEEE-GGG--TT-EEEEEEEETTEEEEEEEEEEEEEETTEEEEEEE-SSSTTSEEEE---SSHHHHSEEEEEE-S-SSTTSTT-----PPPPPPSS-SS--SS--PPTTPPPTT--PPP-PPPPTT-PPP--PPPPPPP-PPP---PPP----S----PPPPTTPEEEEEEEETTEEEEEEEE-GGG--